Protein 9ARD (pdb70)

B-factor: mean 36.56, std 13.95, range [16.68, 99.98]

Radius of gyration: 19.61 Å; Cα contacts (8 Å, |Δi|>4): 654; chains: 2; bounding box: 51×41×63 Å

InterPro domains:
  IPR001054 Adenylyl cyclase class-3/4/guanylyl cyclase [PS50125] (97-236)
  IPR029787 Nucleotide cyclase [G3DSA:3.30.70.1230] (93-284)
  IPR029787 Nucleotide cyclase [SSF55073] (96-254)
  IPR040511 Adenylyl/Guanylyl and SMODS, C-terminal sensor domain [PF18134] (318-450)

Foldseek 3Di:
DQKDKWKFWQDPNDTHTDDDQVDADEFFIKMKIKIKGQDDVPRAKKKKKKWKWFDDPPTDPVRIDIFIWIGDPNDIGGDPPNPQWDWDDDDRMIMIMDMDGGHDAHKMKIKMWMADDVGHTDDIDMDIHGYD/DDKDKWKFKQDPNDTHTDAFPPDAAEFFIKMKIKMKFQDDPPQAKKKKKKWKWFDDPPTDPVRIDIFIWIQHPNDIGGDPPNPQWDWDDDDRMIMIMDMDGGHDAHKMKIKMWMAHPPRHTDDIDMGIHGYD

Organism: Escherichia coli (NCBI:txid562)

Structure (mmCIF, N/CA/C/O backbone):
data_9ARD
#
_entry.id   9ARD
#
_cell.length_a   46.918
_cell.length_b   63.586
_cell.length_c   48.186
_cell.angle_alpha   90.000
_cell.angle_beta   117.391
_cell.angle_gamma   90.000
#
_symmetry.space_group_name_H-M   'P 1 21 1'
#
loop_
_entity.id
_entity.type
_entity.pdbx_description
1 polymer 'Cytidylate cyclase'
2 water water
#
loop_
_atom_site.group_PDB
_atom_site.id
_atom_site.type_symbol
_atom_site.label_atom_id
_atom_site.label_alt_id
_atom_site.label_comp_id
_atom_site.label_asym_id
_atom_site.label_entity_id
_atom_site.label_seq_id
_atom_site.pdbx_PDB_ins_code
_atom_site.Cartn_x
_atom_site.Cartn_y
_atom_site.Cartn_z
_atom_site.occupancy
_atom_site.B_iso_or_equiv
_atom_site.auth_seq_id
_atom_site.auth_comp_id
_atom_site.auth_asym_id
_atom_site.auth_atom_id
_atom_site.pdbx_PDB_model_num
ATOM 1 N N . SER A 1 1 ? 15.78963 -4.09297 12.18384 1.000 54.17364 319 SER A N 1
ATOM 2 C CA . SER A 1 1 ? 15.24621 -4.80044 13.33603 1.000 51.82365 319 SER A CA 1
ATOM 3 C C . SER A 1 1 ? 13.99182 -5.58753 12.96322 1.000 47.91208 319 SER A C 1
ATOM 4 O O . SER A 1 1 ? 13.23918 -5.18891 12.07364 1.000 50.45359 319 SER A O 1
ATOM 7 N N . GLN A 1 2 ? 13.77437 -6.70881 13.65683 1.000 42.43441 320 GLN A N 1
ATOM 8 C CA . GLN A 1 2 ? 12.60598 -7.54231 13.39569 1.000 35.83712 320 GLN A CA 1
ATOM 9 C C . GLN A 1 2 ? 11.32181 -6.91922 13.93531 1.000 30.14401 320 GLN A C 1
ATOM 10 O O . GLN A 1 2 ? 10.23615 -7.19990 13.41073 1.000 29.46890 320 GLN A O 1
ATOM 16 N N . PHE A 1 3 ? 11.42236 -6.08789 14.97628 1.000 26.19030 321 PHE A N 1
ATOM 17 C CA . PHE A 1 3 ? 10.28535 -5.38127 15.54839 1.000 24.95386 321 PHE A CA 1
ATOM 18 C C . PHE A 1 3 ? 10.61879 -3.90491 15.68329 1.000 24.67325 321 PHE A C 1
ATOM 19 O O . PHE A 1 3 ? 11.76121 -3.53765 15.96735 1.000 29.00761 321 PHE A O 1
ATOM 27 N N . ASN A 1 4 ? 9.60814 -3.06020 15.48955 1.000 23.34459 322 ASN A N 1
ATOM 28 C CA . ASN A 1 4 ? 9.75537 -1.63147 15.72780 1.000 22.75054 322 ASN A CA 1
ATOM 29 C C . ASN A 1 4 ? 8.46005 -1.08589 16.30763 1.000 22.94043 322 ASN A C 1
ATOM 30 O O . ASN A 1 4 ? 7.37169 -1.59354 16.02521 1.000 25.58678 322 ASN A O 1
ATOM 35 N N . PHE A 1 5 ? 8.58598 -0.02924 17.10778 1.000 23.17721 323 PHE A N 1
ATOM 36 C CA . PHE A 1 5 ? 7.44600 0.57389 17.78785 1.000 20.70847 323 PHE A CA 1
ATOM 37 C C . PHE A 1 5 ? 7.63032 2.08211 17.75630 1.000 25.42737 323 PHE A C 1
ATOM 38 O O . PHE A 1 5 ? 8.64407 2.58916 18.24634 1.000 22.53156 323 PHE A O 1
ATOM 46 N N . GLU A 1 6 ? 6.65878 2.79017 17.17925 1.000 20.38201 324 GLU A N 1
ATOM 47 C CA . GLU A 1 6 ? 6.77276 4.22216 16.91798 1.000 21.38983 324 GLU A CA 1
ATOM 48 C C . GLU A 1 6 ? 5.46645 4.93017 17.24231 1.000 22.94422 324 GLU A C 1
ATOM 49 O O . GLU A 1 6 ? 4.37891 4.35992 17.11374 1.000 21.29248 324 GLU A O 1
ATOM 55 N N . CYS A 1 7 ? 5.58603 6.19979 17.62555 1.000 22.54148 325 CYS A N 1
ATOM 56 C CA . CYS A 1 7 ? 4.44563 7.08330 17.82152 1.000 23.20044 325 CYS A CA 1
ATOM 57 C C . CYS A 1 7 ? 4.51371 8.21467 16.80697 1.000 21.49811 325 CYS A C 1
ATOM 58 O O . CYS A 1 7 ? 5.55589 8.86625 16.67479 1.000 22.27706 325 CYS A O 1
ATOM 61 N N . PHE A 1 8 ? 3.41546 8.44159 16.08756 1.000 21.10485 326 PHE A N 1
ATOM 62 C CA . PHE A 1 8 ? 3.31836 9.53934 15.13450 1.000 22.04165 326 PHE A CA 1
ATOM 63 C C . PHE A 1 8 ? 2.21083 10.49098 15.55325 1.000 23.06891 326 PHE A C 1
ATOM 64 O O . PHE A 1 8 ? 1.15267 10.06039 16.02547 1.000 27.15087 326 PHE A O 1
ATOM 72 N N . VAL A 1 9 ? 2.46532 11.78604 15.39260 1.000 23.15825 327 VAL A N 1
ATOM 73 C CA . VAL A 1 9 ? 1.45964 12.81811 15.60759 1.000 23.84342 327 VAL A CA 1
ATOM 74 C C . VAL A 1 9 ? 0.92391 13.24616 14.24570 1.000 25.13442 327 VAL A C 1
ATOM 75 O O . VAL A 1 9 ? 1.70314 13.52017 13.32308 1.000 29.31223 327 VAL A O 1
ATOM 79 N N . ILE A 1 10 ? -0.39940 13.29480 14.11028 1.000 25.61660 328 ILE A N 1
ATOM 80 C CA . ILE A 1 10 ? -1.02488 13.73068 12.86395 1.000 33.82532 328 ILE A CA 1
ATOM 81 C C . ILE A 1 10 ? -0.99237 15.25455 12.83723 1.000 31.15522 328 ILE A C 1
ATOM 82 O O . ILE A 1 10 ? -1.63200 15.91205 13.66219 1.000 30.08890 328 ILE A O 1
ATOM 87 N N . GLU A 1 11 ? -0.24027 15.81635 11.89183 1.000 33.58413 329 GLU A N 1
ATOM 88 C CA . GLU A 1 11 ? -0.08223 17.25938 11.75480 1.000 33.44253 329 GLU A CA 1
ATOM 89 C C . GLU A 1 11 ? -0.22830 17.62569 10.28629 1.000 42.44937 329 GLU A C 1
ATOM 90 O O . GLU A 1 11 ? 0.58452 17.20466 9.45620 1.000 38.25527 329 GLU A O 1
ATOM 96 N N . ASP A 1 12 ? -1.26485 18.40185 9.96979 1.000 41.32158 330 ASP A N 1
ATOM 97 C CA . ASP A 1 12 ? -1.54747 18.80789 8.59313 1.000 50.59555 330 ASP A CA 1
ATOM 98 C C . ASP A 1 12 ? -1.63562 17.58699 7.68182 1.000 42.45219 330 ASP A C 1
ATOM 99 O O . ASP A 1 12 ? -1.07664 17.55936 6.58355 1.000 56.53683 330 ASP A O 1
ATOM 104 N N . ASN A 1 13 ? -2.31017 16.54645 8.17681 1.000 53.44979 331 ASN A N 1
ATOM 105 C CA . ASN A 1 13 ? -2.56166 15.31595 7.42571 1.000 55.47943 331 ASN A CA 1
ATOM 106 C C . ASN A 1 13 ? -1.27086 14.59077 7.04507 1.000 53.97608 331 ASN A C 1
ATOM 107 O O . ASN A 1 13 ? -1.22845 13.85592 6.05410 1.000 51.01675 331 ASN A O 1
ATOM 112 N N . LYS A 1 14 ? -0.20840 14.79484 7.82082 1.000 41.39048 332 LYS A N 1
ATOM 113 C CA . LYS A 1 14 ? 1.00472 13.99691 7.72261 1.000 39.57343 332 LYS A CA 1
ATOM 114 C C . LYS A 1 14 ? 1.29770 13.35750 9.07314 1.000 35.11522 332 LYS A C 1
ATOM 115 O O . LYS A 1 14 ? 1.03845 13.94572 10.12681 1.000 38.16600 332 LYS A O 1
ATOM 121 N N . GLU A 1 15 ? 1.85267 12.15114 9.04113 1.000 30.07250 333 GLU A N 1
ATOM 122 C CA . GLU A 1 15 ? 2.31742 11.49878 10.25732 1.000 28.90775 333 GLU A CA 1
ATOM 123 C C . GLU A 1 15 ? 3.73680 11.97311 10.53945 1.000 31.33828 333 GLU A C 1
ATOM 124 O O . GLU A 1 15 ? 4.63343 11.80365 9.70570 1.000 38.49176 333 GLU A O 1
ATOM 130 N N . VAL A 1 16 ? 3.93314 12.58927 11.70056 1.000 27.51184 334 VAL A N 1
ATOM 131 C CA . VAL A 1 16 ? 5.22452 13.13211 12.09761 1.000 27.79470 334 VAL A CA 1
ATOM 132 C C . VAL A 1 16 ? 5.69779 12.35978 13.32128 1.000 24.99165 334 VAL A C 1
ATOM 133 O O . VAL A 1 16 ? 4.95912 12.23535 14.30576 1.000 25.37866 334 VAL A O 1
ATOM 137 N N . LEU A 1 17 ? 6.91626 11.82280 13.25143 1.000 24.91233 335 LEU A N 1
ATOM 138 C CA . LEU A 1 17 ? 7.43417 10.99629 14.33678 1.000 25.70900 335 LEU A CA 1
ATOM 139 C C . LEU A 1 17 ? 7.56500 11.80166 15.62480 1.000 25.31522 335 LEU A C 1
ATOM 140 O O . LEU A 1 17 ? 8.12122 12.90404 15.63113 1.000 28.98884 335 LEU A O 1
ATOM 145 N N . TYR A 1 18 ? 7.03690 11.24592 16.71219 1.000 23.82225 336 TYR A N 1
ATOM 146 C CA . TYR A 1 18 ? 7.20433 11.80425 18.04911 1.000 23.64771 336 TYR A CA 1
ATOM 147 C C . TYR A 1 18 ? 8.39257 11.09402 18.68564 1.000 26.14149 336 TYR A C 1
ATOM 148 O O . TYR A 1 18 ? 8.29637 9.91506 19.04659 1.000 26.07389 336 TYR A O 1
ATOM 157 N N . ASN A 1 19 ? 9.51924 11.80137 18.80819 1.000 24.81905 337 ASN A N 1
ATOM 158 C CA . ASN A 1 19 ? 10.79328 11.15702 19.11078 1.000 30.79305 337 ASN A CA 1
ATOM 159 C C . ASN A 1 19 ? 11.44400 11.65273 20.39703 1.000 28.83543 337 ASN A C 1
ATOM 160 O O . ASN A 1 19 ? 12.62073 11.35120 20.63054 1.000 33.67243 337 ASN A O 1
ATOM 165 N N . SER A 1 20 ? 10.72630 12.39038 21.24206 1.000 24.76948 338 SER A N 1
ATOM 166 C CA . SER A 1 20 ? 11.27411 12.76055 22.54312 1.000 23.23236 338 SER A CA 1
ATOM 167 C C . SER A 1 20 ? 10.14926 13.03619 23.52717 1.000 25.58968 338 SER A C 1
ATOM 168 O O . SER A 1 20 ? 9.27217 13.86648 23.26537 1.000 25.30846 338 SER A O 1
ATOM 171 N N . VAL A 1 21 ? 10.20484 12.36142 24.67586 1.000 31.62654 339 VAL A N 1
ATOM 172 C CA . VAL A 1 21 ? 9.26629 12.62040 25.74974 1.000 22.24357 339 VAL A CA 1
ATOM 173 C C . VAL A 1 21 ? 9.38207 14.04497 26.27532 1.000 27.17533 339 VAL A C 1
ATOM 174 O O . VAL A 1 21 ? 8.47966 14.51628 26.97149 1.000 33.71171 339 VAL A O 1
ATOM 178 N N . SER A 1 22 ? 10.46955 14.75205 25.95079 1.000 25.94946 340 SER A N 1
ATOM 179 C CA . SER A 1 22 ? 10.61626 16.13417 26.39653 1.000 26.98218 340 SER A CA 1
ATOM 180 C C . SER A 1 22 ? 9.61256 17.07980 25.74719 1.000 27.21294 340 SER A C 1
ATOM 181 O O . SER A 1 22 ? 9.38199 18.17183 26.27851 1.000 31.14821 340 SER A O 1
ATOM 184 N N . ARG A 1 23 ? 9.02240 16.70290 24.61060 1.000 26.35652 341 ARG A N 1
ATOM 185 C CA . ARG A 1 23 ? 8.17859 17.61533 23.84252 1.000 29.39534 341 ARG A CA 1
ATOM 186 C C . ARG A 1 23 ? 6.72979 17.48394 24.30638 1.000 24.50186 341 ARG A C 1
ATOM 187 O O . ARG A 1 23 ? 6.10793 16.43371 24.13634 1.000 25.79240 341 ARG A O 1
ATOM 195 N N . PHE A 1 24 ? 6.19460 18.54903 24.90144 1.000 25.27263 342 PHE A N 1
ATOM 196 C CA . PHE A 1 24 ? 4.77914 18.57515 25.25047 1.000 25.13205 342 PHE A CA 1
ATOM 197 C C . PHE A 1 24 ? 3.92684 18.77232 24.00307 1.000 25.39730 342 PHE A C 1
ATOM 198 O O . PHE A 1 24 ? 4.17494 19.68596 23.20927 1.000 26.95403 342 PHE A O 1
ATOM 206 N N . LEU A 1 25 ? 2.89667 17.94567 23.85551 1.000 24.72349 343 LEU A N 1
ATOM 207 C CA . LEU A 1 25 ? 1.94859 18.06599 22.75076 1.000 28.77097 343 LEU A CA 1
ATOM 208 C C . LEU A 1 25 ? 0.68694 18.78482 23.20962 1.000 30.70666 343 LEU A C 1
ATOM 209 O O . LEU A 1 25 ? 0.25740 18.61191 24.35673 1.000 27.86455 343 LEU A O 1
ATOM 214 N N . PRO A 1 26 ? 0.06618 19.60102 22.36079 1.000 27.13397 344 PRO A N 1
ATOM 215 C CA . PRO A 1 26 ? -1.23154 20.17414 22.71951 1.000 28.09983 344 PRO A CA 1
ATOM 216 C C . PRO A 1 26 ? -2.30737 19.09996 22.70311 1.000 27.46927 344 PRO A C 1
ATOM 217 O O . PRO A 1 26 ? -2.13302 18.01295 22.15037 1.000 26.47118 344 PRO A O 1
ATOM 221 N N . LYS A 1 27 ? -3.43502 19.42531 23.32669 1.000 31.22184 345 LYS A N 1
ATOM 222 C CA . LYS A 1 27 ? -4.61214 18.57930 23.23802 1.000 28.15790 345 LYS A CA 1
ATOM 223 C C . LYS A 1 27 ? -5.19153 18.63286 21.82602 1.000 28.91081 345 LYS A C 1
ATOM 224 O O . LYS A 1 27 ? -4.90995 19.54758 21.04281 1.000 30.41872 345 LYS A O 1
ATOM 230 N N . LYS A 1 28 ? -6.02731 17.64008 21.51915 1.000 28.65005 346 LYS A N 1
ATOM 231 C CA . LYS A 1 28 ? -6.76190 17.54910 20.25425 1.000 29.53476 346 LYS A CA 1
ATOM 232 C C . LYS A 1 28 ? -5.85512 17.21016 19.07464 1.000 32.00164 346 LYS A C 1
ATOM 233 O O . LYS A 1 28 ? -6.13986 17.59020 17.93385 1.000 34.91150 346 LYS A O 1
ATOM 239 N N . ARG A 1 29 ? -4.76280 16.50373 19.33562 1.000 27.46962 347 ARG A N 1
ATOM 240 C CA . ARG A 1 29 ? -3.94518 15.90042 18.29252 1.000 26.88592 347 ARG A CA 1
ATOM 241 C C . ARG A 1 29 ? -4.25283 14.41338 18.19563 1.000 26.32304 347 ARG A C 1
ATOM 242 O O . ARG A 1 29 ? -4.32980 13.71798 19.21232 1.000 25.93447 347 ARG A O 1
ATOM 250 N N . ARG A 1 30 ? -4.40786 13.92290 16.97108 1.000 26.90624 348 ARG A N 1
ATOM 251 C CA . ARG A 1 30 ? -4.51030 12.48555 16.76230 1.000 25.37226 348 ARG A CA 1
ATOM 252 C C . ARG A 1 30 ? -3.12455 11.85936 16.80754 1.000 29.68709 348 ARG A C 1
ATOM 253 O O . ARG A 1 30 ? -2.15652 12.41853 16.28385 1.000 26.99940 348 ARG A O 1
ATOM 261 N N . LEU A 1 31 ? -3.03449 10.69662 17.44676 1.000 23.19057 349 LEU A N 1
ATOM 262 C CA . LEU A 1 31 ? -1.80911 9.91815 17.51182 1.000 24.79178 349 LEU A CA 1
ATOM 263 C C . LEU A 1 31 ? -2.02789 8.56648 16.85286 1.000 25.82664 349 LEU A C 1
ATOM 264 O O . LEU A 1 31 ? -3.13718 8.02444 16.86571 1.000 25.50214 349 LEU A O 1
ATOM 269 N N . THR A 1 32 ? -0.95982 8.02117 16.27867 1.000 22.30383 350 THR A N 1
ATOM 270 C CA . THR A 1 32 ? -0.95457 6.63589 15.82495 1.000 22.46323 350 THR A CA 1
ATOM 271 C C . THR A 1 32 ? 0.26444 5.94905 16.41587 1.000 22.91572 350 THR A C 1
ATOM 272 O O . THR A 1 32 ? 1.39149 6.42302 16.23957 1.000 28.81341 350 THR A O 1
ATOM 276 N N . PHE A 1 33 ? 0.03865 4.84674 17.12472 1.000 21.10711 351 PHE A N 1
ATOM 277 C CA . PHE A 1 33 ? 1.11025 3.98373 17.59692 1.000 21.61454 351 PHE A CA 1
ATOM 278 C C . PHE A 1 33 ? 1.21312 2.79387 16.65917 1.000 25.55178 351 PHE A C 1
ATOM 279 O O . PHE A 1 33 ? 0.21043 2.11944 16.40210 1.000 29.28112 351 PHE A O 1
ATOM 287 N N . LYS A 1 34 ? 2.41361 2.55049 16.13820 1.000 21.84780 352 LYS A N 1
ATOM 288 C CA . LYS A 1 34 ? 2.62313 1.54519 15.10297 1.000 20.70393 352 LYS A CA 1
ATOM 289 C C . LYS A 1 34 ? 3.62930 0.50235 15.56560 1.000 22.98009 352 LYS A C 1
ATOM 290 O O . LYS A 1 34 ? 4.78632 0.82914 15.85428 1.000 24.18737 352 LYS A O 1
ATOM 296 N N . LEU A 1 35 ? 3.18760 -0.74892 15.62332 1.000 22.60586 353 LEU A N 1
ATOM 297 C CA . LEU A 1 35 ? 4.07377 -1.88964 15.81410 1.000 25.43429 353 LEU A CA 1
ATOM 298 C C . LEU A 1 35 ? 4.35365 -2.50422 14.44940 1.000 24.64961 353 LEU A C 1
ATOM 299 O O . LEU A 1 35 ? 3.42743 -2.94774 13.76750 1.000 23.25939 353 LEU A O 1
ATOM 304 N N . SER A 1 36 ? 5.61922 -2.51510 14.04913 1.000 22.28153 354 SER A N 1
ATOM 305 C CA . SER A 1 36 ? 6.03099 -3.10308 12.78359 1.000 24.49178 354 SER A CA 1
ATOM 306 C C . SER A 1 36 ? 6.69846 -4.44135 13.06146 1.000 24.68512 354 SER A C 1
ATOM 307 O O . SER A 1 36 ? 7.58561 -4.52919 13.91779 1.000 27.15722 354 SER A O 1
ATOM 310 N N . ILE A 1 37 ? 6.25519 -5.47780 12.35458 1.000 24.49419 355 ILE A N 1
ATOM 311 C CA . ILE A 1 37 ? 6.74182 -6.84126 12.54257 1.000 25.38123 355 ILE A CA 1
ATOM 312 C C . ILE A 1 37 ? 7.28809 -7.34018 11.21259 1.000 28.24006 355 ILE A C 1
ATOM 313 O O . ILE A 1 37 ? 6.57203 -7.35136 10.20108 1.000 28.63210 355 ILE A O 1
ATOM 318 N N . TYR A 1 38 ? 8.55488 -7.75363 11.21440 1.000 26.63267 356 TYR A N 1
ATOM 319 C CA . TYR A 1 38 ? 9.17142 -8.36740 10.04907 1.000 26.67723 356 TYR A CA 1
ATOM 320 C C . TYR A 1 38 ? 9.28607 -9.86096 10.31173 1.000 26.21938 356 TYR A C 1
ATOM 321 O O . TYR A 1 38 ? 10.20560 -10.29004 11.02314 1.000 26.30425 356 TYR A O 1
ATOM 330 N N . PRO A 1 39 ? 8.38405 -10.68708 9.78568 1.000 29.83685 357 PRO A N 1
ATOM 331 C CA . PRO A 1 39 ? 8.42234 -12.11694 10.10537 1.000 34.10058 357 PRO A CA 1
ATOM 332 C C . PRO A 1 39 ? 9.68389 -12.77975 9.57731 1.000 33.90782 357 PRO A C 1
ATOM 333 O O . PRO A 1 39 ? 10.40013 -12.24916 8.72597 1.000 32.32506 357 PRO A O 1
ATOM 337 N N . GLY A 1 40 ? 9.94603 -13.96435 10.11041 1.000 28.74548 358 GLY A N 1
ATOM 338 C CA . GLY A 1 40 ? 11.11145 -14.73717 9.76537 1.000 32.46303 358 GLY A CA 1
ATOM 339 C C . GLY A 1 40 ? 11.11919 -15.99212 10.60559 1.000 29.93213 358 GLY A C 1
ATOM 340 O O . GLY A 1 40 ? 10.11954 -16.32528 11.24819 1.000 27.32255 358 GLY A O 1
ATOM 341 N N . PRO A 1 41 ? 12.23950 -16.71154 10.61778 1.000 28.95548 359 PRO A N 1
ATOM 342 C CA . PRO A 1 41 ? 12.33405 -17.92223 11.44182 1.000 29.09897 359 PRO A CA 1
ATOM 343 C C . PRO A 1 41 ? 11.87444 -17.67491 12.87072 1.000 29.72506 359 PRO A C 1
ATOM 344 O O . PRO A 1 41 ? 12.28111 -16.70759 13.51480 1.000 26.84691 359 PRO A O 1
ATOM 348 N N . GLY A 1 42 ? 10.97352 -18.53392 13.34452 1.000 30.57996 360 GLY A N 1
ATOM 349 C CA . GLY A 1 42 ? 10.43654 -18.43244 14.68495 1.000 30.02937 360 GLY A CA 1
ATOM 350 C C . GLY A 1 42 ? 9.46126 -17.30036 14.93343 1.000 30.14923 360 GLY A C 1
ATOM 351 O O . GLY A 1 42 ? 9.06219 -17.10228 16.08865 1.000 34.49909 360 GLY A O 1
ATOM 352 N N . ILE A 1 43 ? 9.06151 -16.54345 13.91005 1.000 32.03492 361 ILE A N 1
ATOM 353 C CA . ILE A 1 43 ? 8.18814 -15.37802 14.08569 1.000 28.59448 361 ILE A CA 1
ATOM 354 C C . ILE A 1 43 ? 6.99920 -15.53389 13.14541 1.000 34.50905 361 ILE A C 1
ATOM 355 O O . ILE A 1 43 ? 7.08557 -15.19457 11.95780 1.000 36.19549 361 ILE A O 1
ATOM 360 N N . GLY A 1 44 ? 5.88495 -16.03634 13.67210 1.000 36.41886 362 GLY A N 1
ATOM 361 C CA . GLY A 1 44 ? 4.67231 -16.19271 12.89143 1.000 36.95346 362 GLY A CA 1
ATOM 362 C C . GLY A 1 44 ? 3.42819 -15.92110 13.71244 1.000 39.70442 362 GLY A C 1
ATOM 363 O O . GLY A 1 44 ? 2.85760 -14.82707 13.64454 1.000 36.16487 362 GLY A O 1
ATOM 364 N N . ASP A 1 45 ? 3.00119 -16.90855 14.49863 1.000 30.73023 363 ASP A N 1
ATOM 365 C CA . ASP A 1 45 ? 1.84538 -16.73427 15.36500 1.000 36.45848 363 ASP A CA 1
ATOM 366 C C . ASP A 1 45 ? 2.27328 -16.05620 16.65847 1.000 32.81441 363 ASP A C 1
ATOM 367 O O . ASP A 1 45 ? 3.24565 -16.47211 17.29738 1.000 32.61585 363 ASP A O 1
ATOM 372 N N . LEU A 1 46 ? 1.54079 -15.01140 17.04106 1.000 27.92395 364 LEU A N 1
ATOM 373 C CA . LEU A 1 46 ? 1.95607 -14.11088 18.10318 1.000 26.68200 364 LEU A CA 1
ATOM 374 C C . LEU A 1 46 ? 0.76005 -13.73554 18.96134 1.000 27.96177 364 LEU A C 1
ATOM 375 O O . LEU A 1 46 ? -0.38065 -13.71230 18.49059 1.000 29.49551 364 LEU A O 1
ATOM 380 N N . LYS A 1 47 ? 1.04210 -13.44867 20.22980 1.000 23.79111 365 LYS A N 1
ATOM 381 C CA . LYS A 1 47 ? 0.10967 -12.79477 21.13538 1.000 25.65813 365 LYS A CA 1
ATOM 382 C C . LYS A 1 47 ? 0.67264 -11.41992 21.45667 1.000 27.82193 365 LYS A C 1
ATOM 383 O O . LYS A 1 47 ? 1.83609 -11.30415 21.85286 1.000 24.89439 365 LYS A O 1
ATOM 389 N N . ILE A 1 48 ? -0.13212 -10.37976 21.25366 1.000 24.17202 366 ILE A N 1
ATOM 390 C CA . ILE A 1 48 ? 0.32074 -9.00261 21.39722 1.000 21.22709 366 ILE A CA 1
ATOM 391 C C . ILE A 1 48 ? -0.68652 -8.25414 22.25282 1.000 24.59580 366 ILE A C 1
ATOM 392 O O . ILE A 1 48 ? -1.89816 -8.37673 22.04249 1.000 24.30827 366 ILE A O 1
ATOM 397 N N . ILE A 1 49 ? -0.18800 -7.48621 23.21631 1.000 27.03999 367 ILE A N 1
ATOM 398 C CA . ILE A 1 49 ? -1.02105 -6.59168 24.00805 1.000 26.88539 367 ILE A CA 1
ATOM 399 C C . ILE A 1 49 ? -0.42315 -5.19434 23.96765 1.000 29.16925 367 ILE A C 1
ATOM 400 O O . ILE A 1 49 ? 0.80220 -5.02532 23.97797 1.000 26.53446 367 ILE A O 1
ATOM 405 N N . PHE A 1 50 ? -1.29457 -4.19569 23.88835 1.000 23.08462 368 PHE A N 1
ATOM 406 C CA . PHE A 1 50 ? -0.91990 -2.80007 24.05314 1.000 22.75397 368 PHE A CA 1
ATOM 407 C C . PHE A 1 50 ? -1.52796 -2.30106 25.35523 1.000 27.13801 368 PHE A C 1
ATOM 408 O O . PHE A 1 50 ? -2.71474 -2.52729 25.61511 1.000 29.51575 368 PHE A O 1
ATOM 416 N N . CYS A 1 51 ? -0.71650 -1.64690 26.17881 1.000 26.39158 369 CYS A N 1
ATOM 417 C CA . CYS A 1 51 ? -1.16080 -1.15471 27.47889 1.000 23.64981 369 CYS A CA 1
ATOM 418 C C . CYS A 1 51 ? -1.03063 0.35999 27.49346 1.000 23.1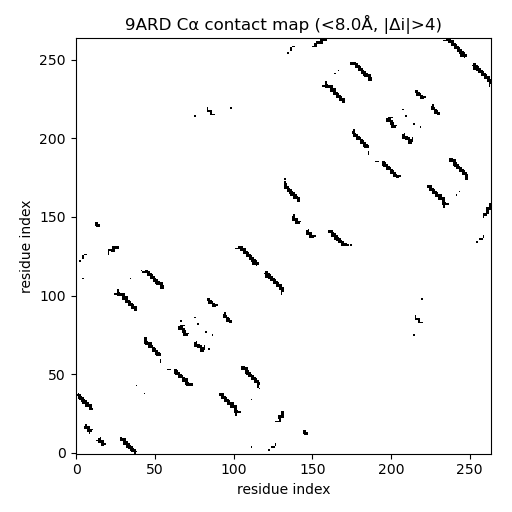1852 369 CYS A C 1
ATOM 419 O O . CYS A 1 51 ? 0.08337 0.89319 27.41236 1.000 24.19881 369 CYS A O 1
ATOM 422 N N . LYS A 1 52 ? -2.16707 1.04814 27.57542 1.000 21.80638 370 LYS A N 1
ATOM 423 C CA . LYS A 1 52 ? -2.20271 2.49856 27.71757 1.000 22.19101 370 LYS A CA 1
ATOM 424 C C . LYS A 1 52 ? -2.42252 2.86967 29.17982 1.000 25.76738 370 LYS A C 1
ATOM 425 O O . LYS A 1 52 ? -3.37374 2.39639 29.80980 1.000 25.77158 370 LYS A O 1
ATOM 431 N N . ARG A 1 53 ? -1.54627 3.72104 29.71144 1.000 22.87752 371 ARG A N 1
ATOM 432 C CA . ARG A 1 53 ? -1.61045 4.14139 31.10487 1.000 23.04028 371 ARG A CA 1
ATOM 433 C C . ARG A 1 53 ? -1.29843 5.62852 31.19602 1.000 25.58988 371 ARG A C 1
ATOM 434 O O . ARG A 1 53 ? -0.53786 6.16762 30.38720 1.000 24.46900 371 ARG A O 1
ATOM 442 N N . ASN A 1 54 ? -1.90293 6.29831 32.17551 1.000 24.57548 372 ASN A N 1
ATOM 443 C CA . ASN A 1 54 ? -1.51598 7.66214 32.51211 1.000 25.19888 372 ASN A CA 1
ATOM 444 C C . ASN A 1 54 ? -0.87843 7.67762 33.89825 1.000 25.74028 372 ASN A C 1
ATOM 445 O O . ASN A 1 54 ? -1.09466 6.77941 34.72075 1.000 26.18352 372 ASN A O 1
ATOM 450 N N . HIS A 1 55 ? -0.05761 8.70014 34.13452 1.000 26.42995 373 HIS A N 1
ATOM 451 C CA . HIS A 1 55 ? 0.86419 8.72305 35.26196 1.000 25.97332 373 HIS A CA 1
ATOM 452 C C . HIS A 1 55 ? 0.77704 10.04662 36.00254 1.000 27.41275 373 HIS A C 1
ATOM 453 O O . HIS A 1 55 ? 0.35946 11.06670 35.45062 1.000 28.10487 373 HIS A O 1
ATOM 460 N N . GLY A 1 56 ? 1.20864 10.01989 37.26145 1.000 28.09208 374 GLY A N 1
ATOM 461 C CA . GLY A 1 56 ? 1.26087 11.20460 38.09495 1.000 29.62287 374 GLY A CA 1
ATOM 462 C C . GLY A 1 56 ? 0.24828 11.14639 39.22533 1.000 35.95285 374 GLY A C 1
ATOM 463 O O . GLY A 1 56 ? -0.35429 10.10839 39.51252 1.000 33.52373 374 GLY A O 1
ATOM 464 N N A GLN A 1 57 ? 0.05723 12.30282 39.86838 0.479 41.04850 375 GLN A N 1
ATOM 465 N N B GLN A 1 57 ? 0.07562 12.30142 39.87829 0.521 41.05289 375 GLN A N 1
ATOM 466 C CA A GLN A 1 57 ? -0.86813 12.37546 40.99623 0.479 42.34071 375 GLN A CA 1
ATOM 467 C CA B GLN A 1 57 ? -0.87127 12.40057 40.98600 0.521 42.34134 375 GLN A CA 1
ATOM 468 C C A GLN A 1 57 ? -2.30809 12.12091 40.56767 0.479 46.08906 375 GLN A C 1
ATOM 469 C C B GLN A 1 57 ? -2.28233 12.04449 40.53863 0.521 46.09025 375 GLN A C 1
ATOM 470 O O A GLN A 1 57 ? -3.11842 11.64791 41.37369 0.479 47.73665 375 GLN A O 1
ATOM 471 O O B GLN A 1 57 ? -3.04481 11.42465 41.29030 0.521 47.69589 375 GLN A O 1
ATOM 482 N N . GLU A 1 58 ? -2.64682 12.42691 39.31508 1.000 36.36241 376 GLU A N 1
ATOM 483 C CA . GLU A 1 58 ? -3.98569 12.20713 38.78768 1.000 43.29170 376 GLU A CA 1
ATOM 484 C C . GLU A 1 58 ? -4.06633 10.95161 37.93253 1.000 38.27708 376 GLU A C 1
ATOM 485 O O . GLU A 1 58 ? -4.81118 10.92029 36.94650 1.000 38.53660 376 GLU A O 1
ATOM 491 N N . ALA A 1 59 ? -3.30023 9.91897 38.28197 1.000 33.49323 377 ALA A N 1
ATOM 492 C CA . ALA A 1 59 ? -3.45307 8.63430 37.61662 1.000 33.04502 377 ALA A CA 1
ATOM 493 C C . ALA A 1 59 ? -4.85460 8.09589 37.86705 1.000 39.59489 377 ALA A C 1
ATOM 494 O O . ALA A 1 59 ? -5.36888 8.15703 38.98696 1.000 35.50352 377 ALA A O 1
ATOM 496 N N . LYS A 1 60 ? -5.48456 7.58917 36.80942 1.000 38.30181 378 LYS A N 1
ATOM 497 C CA . LYS A 1 60 ? -6.85754 7.10982 36.87542 1.000 35.11473 378 LYS A CA 1
ATOM 498 C C . LYS A 1 60 ? -6.96094 5.76368 36.17766 1.000 38.34907 378 LYS A C 1
ATOM 499 O O . LYS A 1 60 ? -6.42267 5.58355 35.08105 1.000 38.25159 378 LYS A O 1
ATOM 505 N N . ASP A 1 61 ? -7.65746 4.81864 36.81601 1.000 34.58901 379 ASP A N 1
ATOM 506 C CA . ASP A 1 61 ? -7.97623 3.56598 36.13850 1.000 34.93350 379 ASP A CA 1
ATOM 507 C C . ASP A 1 61 ? -8.85681 3.80940 34.91768 1.000 34.02268 379 ASP A C 1
ATOM 508 O O . ASP A 1 61 ? -8.78334 3.05473 33.93891 1.000 35.33152 379 ASP A O 1
ATOM 513 N N . ASP A 1 62 ? -9.68990 4.85667 34.96177 1.000 38.73387 380 ASP A N 1
ATOM 514 C CA . ASP A 1 62 ? -10.56357 5.19272 33.83942 1.000 38.50204 380 ASP A CA 1
ATOM 515 C C . ASP A 1 62 ? -9.77595 5.38016 32.55212 1.000 42.93035 380 ASP A C 1
ATOM 516 O O . ASP A 1 62 ? -10.23137 4.98651 31.47245 1.000 47.89676 380 ASP A O 1
ATOM 521 N N . LEU A 1 63 ? -8.59492 5.98600 32.64487 1.000 37.82441 381 LEU A N 1
ATOM 522 C CA . LEU A 1 63 ? -7.77565 6.25103 31.47084 1.000 40.21630 381 LEU A CA 1
ATOM 523 C C . LEU A 1 63 ? -6.95953 5.04396 31.02762 1.000 38.57701 381 LEU A C 1
ATOM 524 O O . LEU A 1 63 ? -6.27329 5.12866 30.00462 1.000 41.31894 381 LEU A O 1
ATOM 529 N N . SER A 1 64 ? -7.01333 3.93418 31.76054 1.000 30.38774 382 SER A N 1
ATOM 530 C CA . SER A 1 64 ? -6.25238 2.74369 31.41120 1.000 34.33041 382 SER A CA 1
ATOM 531 C C . SER A 1 64 ? -7.02227 1.90224 30.40816 1.000 34.55329 382 SER A C 1
ATOM 532 O O . SER A 1 64 ? -8.24001 1.73731 30.52318 1.000 35.17770 382 SER A O 1
ATOM 535 N N . GLU A 1 65 ? -6.29855 1.37402 29.42215 1.000 30.40272 383 GLU A N 1
ATOM 536 C CA . GLU A 1 65 ? -6.85524 0.48689 28.41259 1.000 32.96167 383 GLU A CA 1
ATOM 537 C C . GLU A 1 65 ? -5.82227 -0.57574 28.07518 1.000 31.06332 383 GLU A C 1
ATOM 538 O O . GLU A 1 65 ? -4.62856 -0.27551 27.97336 1.000 27.63324 383 GLU A O 1
ATOM 544 N N . ASP A 1 66 ? -6.28401 -1.81638 27.92122 1.000 28.47530 384 ASP A N 1
ATOM 545 C CA . ASP A 1 66 ? -5.49368 -2.89720 27.34164 1.000 29.60876 384 ASP A CA 1
ATOM 546 C C . ASP A 1 66 ? -6.10965 -3.29624 26.00710 1.000 29.72788 384 ASP A C 1
ATOM 547 O O . ASP A 1 66 ? -7.32221 -3.51792 25.92362 1.000 36.35026 384 ASP A O 1
ATOM 552 N N A TYR A 1 67 ? -5.27938 -3.37622 24.96774 0.522 27.19309 385 TYR A N 1
ATOM 553 N N B TYR A 1 67 ? -5.27691 -3.39531 24.97136 0.478 27.20499 385 TYR A N 1
ATOM 554 C CA A TYR A 1 67 ? -5.70527 -3.82370 23.64381 0.522 25.84736 385 TYR A CA 1
ATOM 555 C CA B TYR A 1 67 ? -5.70510 -3.84957 23.65031 0.478 25.85314 385 TYR A CA 1
ATOM 556 C C A TYR A 1 67 ? -5.00734 -5.14433 23.34976 0.522 25.26144 385 TYR A C 1
ATOM 557 C C B TYR A 1 67 ? -5.01288 -5.17483 23.35894 0.478 25.27932 385 TYR A C 1
ATOM 558 O O A TYR A 1 67 ? -3.79111 -5.17144 23.13970 0.522 26.59007 385 TYR A O 1
ATOM 559 O O B TYR A 1 67 ? -3.79873 -5.20679 23.13768 0.478 26.61050 385 TYR A O 1
ATOM 576 N N A SER A 1 68 ? -5.77061 -6.23272 23.32767 0.522 26.78657 386 SER A N 1
ATOM 577 N N B SER A 1 68 ? -5.78024 -6.26150 23.35059 0.478 26.81501 386 SER A N 1
ATOM 578 C CA A SER A 1 68 ? -5.21887 -7.57386 23.18085 0.522 26.66212 386 SER A CA 1
ATOM 579 C CA B SER A 1 68 ? -5.24054 -7.60760 23.19662 0.478 26.71407 386 SER A CA 1
ATOM 580 C C A SER A 1 68 ? -5.63581 -8.17763 21.84644 0.522 29.93934 386 SER A C 1
ATOM 581 C C B SER A 1 68 ? -5.64174 -8.18602 21.84573 0.478 29.93504 386 SER A C 1
ATOM 582 O O A SER A 1 68 ? -6.82786 -8.22552 21.52167 0.522 29.54387 386 SER A O 1
ATOM 583 O O B SER A 1 68 ? -6.82993 -8.22159 21.50598 0.478 29.54589 386 SER A O 1
ATOM 588 N N . ILE A 1 69 ? -4.64896 -8.64313 21.08116 1.000 28.67858 387 ILE A N 1
ATOM 589 C CA . ILE A 1 69 ? -4.87342 -9.29584 19.79906 1.000 28.80168 387 ILE A CA 1
ATOM 590 C C . ILE A 1 69 ? -3.98598 -10.52940 19.72318 1.000 33.71973 387 ILE A C 1
ATOM 591 O O . ILE A 1 69 ? -3.07929 -10.73113 20.53416 1.000 28.43091 387 ILE A O 1
ATOM 596 N N . SER A 1 70 ? -4.24981 -11.34369 18.71197 1.000 28.81523 388 SER A N 1
ATOM 597 C CA . SER A 1 70 ? -3.36147 -12.42024 18.31797 1.000 30.69226 388 SER A CA 1
ATOM 598 C C . SER A 1 70 ? -3.19381 -12.37299 16.80957 1.000 30.85689 388 SER A C 1
ATOM 599 O O . SER A 1 70 ? -4.09151 -11.93580 16.08283 1.000 32.51587 388 SER A O 1
ATOM 602 N N . ILE A 1 71 ? -2.02865 -12.80127 16.34125 1.000 29.30202 389 ILE A N 1
ATOM 603 C CA . ILE A 1 71 ? -1.80366 -13.02654 14.91958 1.000 28.81223 389 ILE A CA 1
ATOM 604 C C . ILE A 1 71 ? -1.69151 -14.52758 14.72297 1.000 32.20613 389 ILE A C 1
ATOM 605 O O . ILE A 1 71 ? -0.79638 -15.16790 15.28542 1.000 33.83813 389 ILE A O 1
ATOM 610 N N . GLU A 1 72 ? -2.61789 -15.09268 13.95238 1.000 36.92211 390 GLU A N 1
ATOM 611 C CA . GLU A 1 72 ? -2.67432 -16.52832 13.70939 1.000 34.50938 390 GLU A CA 1
ATOM 612 C C . GLU A 1 72 ? -2.87155 -16.74406 12.21844 1.000 39.46939 390 GLU A C 1
ATOM 613 O O . GLU A 1 72 ? -3.85970 -16.26688 11.65001 1.000 41.10328 390 GLU A O 1
ATOM 619 N N . ASP A 1 73 ? -1.92710 -17.44818 11.59014 1.000 37.92561 391 ASP A N 1
ATOM 620 C CA A ASP A 1 73 ? -1.95549 -17.68971 10.14781 0.479 41.10664 391 ASP A CA 1
ATOM 621 C CA B ASP A 1 73 ? -1.95397 -17.69022 10.14528 0.521 41.09981 391 ASP A CA 1
ATOM 622 C C . ASP A 1 73 ? -1.97681 -16.37115 9.37398 1.000 43.53926 391 ASP A C 1
ATOM 623 O O . ASP A 1 73 ? -2.72735 -16.20442 8.40873 1.000 46.41046 391 ASP A O 1
ATOM 632 N N . ASN A 1 74 ? -1.14720 -15.42417 9.81568 1.000 39.01894 392 ASN A N 1
ATOM 633 C CA . ASN A 1 74 ? -0.97934 -14.10469 9.20515 1.000 38.62307 392 ASN A CA 1
ATOM 634 C C . ASN A 1 74 ? -2.25507 -13.26808 9.24351 1.000 38.55719 392 ASN A C 1
ATOM 635 O O . ASN A 1 74 ? -2.35879 -12.25930 8.53627 1.000 48.39173 392 ASN A O 1
ATOM 640 N N . LYS A 1 75 ? -3.22869 -13.65263 10.06596 1.000 41.19722 393 LYS A N 1
ATOM 641 C CA . LYS A 1 75 ? -4.49206 -12.93852 10.17240 1.000 40.46506 393 LYS A CA 1
ATOM 642 C C . LYS A 1 75 ? -4.66559 -12.38211 11.57896 1.000 42.41699 393 LYS A C 1
ATOM 643 O O . LYS A 1 75 ? -4.20683 -12.97236 12.56251 1.000 42.86168 393 LYS A O 1
ATOM 649 N N . LEU A 1 76 ? -5.33341 -11.23355 11.66364 1.000 42.65934 394 LEU A N 1
ATOM 650 C CA . LEU A 1 76 ? -5.53424 -10.56249 12.93880 1.000 41.69505 394 LEU A CA 1
ATOM 651 C C . LEU A 1 76 ? -6.74373 -11.14579 13.65692 1.000 34.97621 394 LEU A C 1
ATOM 652 O O . LEU A 1 76 ? -7.83714 -11.22927 13.08868 1.000 39.12574 394 LEU A O 1
ATOM 657 N N . ILE A 1 77 ? -6.54010 -11.55742 14.90536 1.000 35.53381 395 ILE A N 1
ATOM 658 C CA . ILE A 1 77 ? -7.61177 -12.03699 15.76921 1.000 36.81131 395 ILE A CA 1
ATOM 659 C C . ILE A 1 77 ? -7.80174 -11.01277 16.87933 1.000 34.17113 395 ILE A C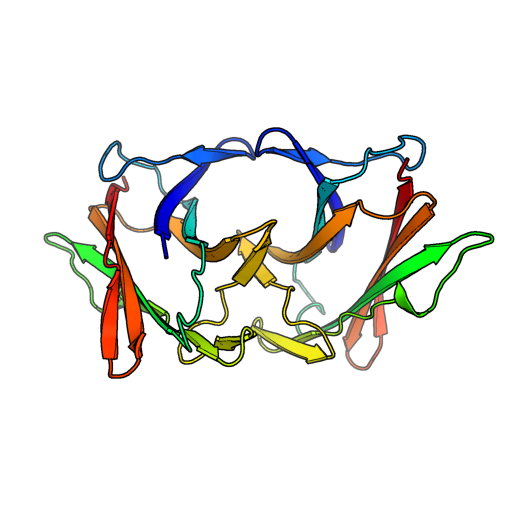 1
ATOM 660 O O . ILE A 1 77 ? -6.87392 -10.75140 17.65477 1.000 32.05935 395 ILE A O 1
ATOM 665 N N . ARG A 1 78 ? -8.99911 -10.43254 16.95438 1.000 35.99256 396 ARG A N 1
ATOM 666 C CA . ARG A 1 78 ? -9.34412 -9.50186 18.02570 1.000 35.63846 396 ARG A CA 1
ATOM 667 C C . ARG A 1 78 ? -9.69131 -10.29327 19.27872 1.000 40.42967 396 ARG A C 1
ATOM 668 O O . ARG A 1 78 ? -10.69420 -11.01493 19.30471 1.000 45.02148 396 ARG A O 1
ATOM 676 N N . VAL A 1 79 ? -8.88053 -10.15191 20.32367 1.000 34.69910 397 VAL A N 1
ATOM 677 C CA . VAL A 1 79 ? -9.10832 -10.91273 21.54857 1.000 36.29896 397 VAL A CA 1
ATOM 678 C C . VAL A 1 79 ? -9.93346 -10.11774 22.55188 1.000 36.83071 397 VAL A C 1
ATOM 679 O O . VAL A 1 79 ? -10.96404 -10.58959 23.03757 1.000 41.77713 397 VAL A O 1
ATOM 683 N N . LYS A 1 80 ? -9.51365 -8.90109 22.88430 1.000 38.79243 398 LYS A N 1
ATOM 684 C CA . LYS A 1 80 ? -10.26037 -8.12614 23.86574 1.000 36.04002 398 LYS A CA 1
ATOM 685 C C . LYS A 1 80 ? -9.98796 -6.64795 23.65186 1.000 34.42613 398 LYS A C 1
ATOM 686 O O . LYS A 1 80 ? -8.82528 -6.24061 23.57093 1.000 33.41715 398 LYS A O 1
ATOM 692 N N . ASN A 1 81 ? -11.06147 -5.85960 23.54657 1.000 41.25525 399 ASN A N 1
ATOM 693 C CA . ASN A 1 81 ? -10.96869 -4.40122 23.51889 1.000 45.80715 399 ASN A CA 1
ATOM 694 C C . ASN A 1 81 ? -10.07586 -3.92625 22.37456 1.000 40.70645 399 ASN A C 1
ATOM 695 O O . ASN A 1 81 ? -9.33144 -2.95622 22.50732 1.000 39.82824 399 ASN A O 1
ATOM 700 N N . ALA A 1 82 ? -10.14275 -4.61932 21.23729 1.000 39.43448 400 ALA A N 1
ATOM 701 C CA . ALA A 1 82 ? -9.22110 -4.38290 20.13128 1.000 41.49526 400 ALA A CA 1
ATOM 702 C C . ALA A 1 82 ? -9.93667 -3.91576 18.86721 1.000 40.23902 400 ALA A C 1
ATOM 703 O O . ALA A 1 82 ? -9.46109 -4.14989 17.75739 1.000 41.16874 400 ALA A O 1
ATOM 705 N N . ASP A 1 83 ? -11.07437 -3.23779 19.01896 1.000 43.11269 401 ASP A N 1
ATOM 706 C CA . ASP A 1 83 ? -11.87674 -2.87576 17.85394 1.000 55.03159 401 ASP A CA 1
ATOM 707 C C . ASP A 1 83 ? -11.23278 -1.76286 17.03685 1.000 51.17064 401 ASP A C 1
ATOM 708 O O . ASP A 1 83 ? -11.44381 -1.68730 15.81958 1.000 47.34355 401 ASP A O 1
ATOM 713 N N . ASN A 1 84 ? -10.46033 -0.88718 17.67810 1.000 43.46608 402 ASN A N 1
ATOM 714 C CA . ASN A 1 84 ? -9.83810 0.22583 16.97697 1.000 43.95148 402 ASN A CA 1
ATOM 715 C C . ASN A 1 84 ? -8.50583 -0.14066 16.33956 1.000 42.16141 402 ASN A C 1
ATOM 716 O O . ASN A 1 84 ? -7.95745 0.66665 15.58377 1.000 43.07541 402 ASN A O 1
ATOM 721 N N . LEU A 1 85 ? -7.97846 -1.32901 16.61273 1.000 40.13309 403 LEU A N 1
ATOM 722 C CA . LEU A 1 85 ? -6.71994 -1.73580 16.01423 1.000 38.84658 403 LEU A CA 1
ATOM 723 C C . LEU A 1 85 ? -6.94336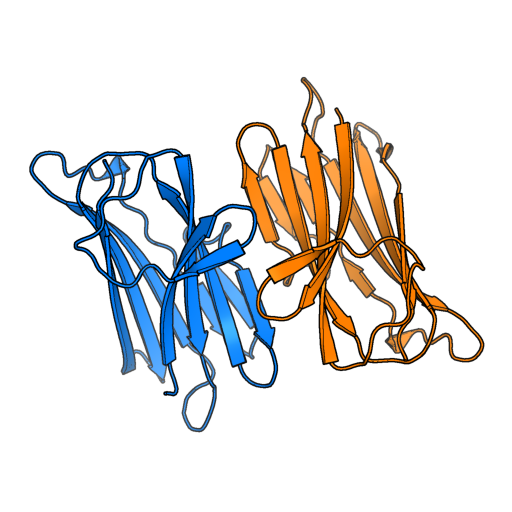 -2.19110 14.57408 1.000 42.35471 403 LEU A C 1
ATOM 724 O O . LEU A 1 85 ? -8.05204 -2.55566 14.17328 1.000 42.82875 403 LEU A O 1
ATOM 729 N N . SER A 1 86 ? -5.87137 -2.14154 13.78635 1.000 43.94663 404 SER A N 1
ATOM 730 C CA . SER A 1 86 ? -5.92717 -2.56196 12.39338 1.000 42.76226 404 SER A CA 1
ATOM 731 C C . SER A 1 86 ? -4.56299 -3.10172 11.98979 1.000 43.50210 404 SER A C 1
ATOM 732 O O . SER A 1 86 ? -3.52886 -2.66336 12.50144 1.000 40.02144 404 SER A O 1
ATOM 735 N N . LEU A 1 87 ? -4.57343 -4.06461 11.07145 1.000 42.96900 405 LEU A N 1
ATOM 736 C CA . LEU A 1 87 ? -3.36621 -4.73690 10.60919 1.000 46.67096 405 LEU A CA 1
ATOM 737 C C . LEU A 1 87 ? -3.21141 -4.51261 9.11201 1.000 45.64934 405 LEU A C 1
ATOM 738 O O . LEU A 1 87 ? -4.17530 -4.67120 8.35669 1.000 52.17976 405 LEU A O 1
ATOM 743 N N . LEU A 1 88 ? -2.00315 -4.14098 8.68836 1.000 45.78421 406 LEU A N 1
ATOM 744 C CA . LEU A 1 88 ? -1.70092 -3.87479 7.28673 1.000 49.19309 406 LEU A CA 1
ATOM 745 C C . LEU A 1 88 ? -0.37749 -4.53047 6.91956 1.000 49.03851 406 LEU A C 1
ATOM 746 O O . LEU A 1 88 ? 0.60076 -4.43607 7.66539 1.000 46.85675 406 LEU A O 1
ATOM 751 N N . ARG A 1 89 ? -0.35075 -5.19211 5.76636 1.000 51.90676 407 ARG A N 1
ATOM 752 C CA . ARG A 1 89 ? 0.83090 -5.89573 5.28369 1.000 52.52558 407 ARG A CA 1
ATOM 753 C C . ARG A 1 89 ? 1.43451 -5.10823 4.12834 1.000 57.86444 407 ARG A C 1
ATOM 754 O O . ARG A 1 89 ? 0.75257 -4.84268 3.13248 1.000 59.62580 407 ARG A O 1
ATOM 762 N N . LYS A 1 90 ? 2.70583 -4.72885 4.26425 1.000 60.81437 408 LYS A N 1
ATOM 763 C CA . LYS A 1 90 ? 3.41300 -3.94970 3.24552 1.000 79.06663 408 LYS A CA 1
ATOM 764 C C . LYS A 1 90 ? 4.78856 -4.56861 3.01244 1.000 75.74398 408 LYS A C 1
ATOM 765 O O . LYS A 1 90 ? 5.71109 -4.34521 3.80256 1.000 75.95127 408 LYS A O 1
ATOM 771 N N . ASP A 1 91 ? 4.92622 -5.32901 1.92755 1.000 72.50959 409 ASP A N 1
ATOM 772 C CA . ASP A 1 91 ? 6.21417 -5.85865 1.47669 1.000 83.25689 409 ASP A CA 1
ATOM 773 C C . ASP A 1 91 ? 6.91407 -6.64143 2.59278 1.000 70.69568 409 ASP A C 1
ATOM 774 O O . ASP A 1 91 ? 7.94933 -6.24153 3.12628 1.000 66.36123 409 ASP A O 1
ATOM 779 N N . GLY A 1 92 ? 6.30951 -7.77798 2.93218 1.000 63.24523 410 GLY A N 1
ATOM 780 C CA . GLY A 1 92 ? 6.87224 -8.63956 3.95513 1.000 60.32678 410 GLY A CA 1
ATOM 781 C C . GLY A 1 92 ? 6.94319 -8.02234 5.33187 1.000 56.72434 410 GLY A C 1
ATOM 782 O O . GLY A 1 92 ? 7.70359 -8.49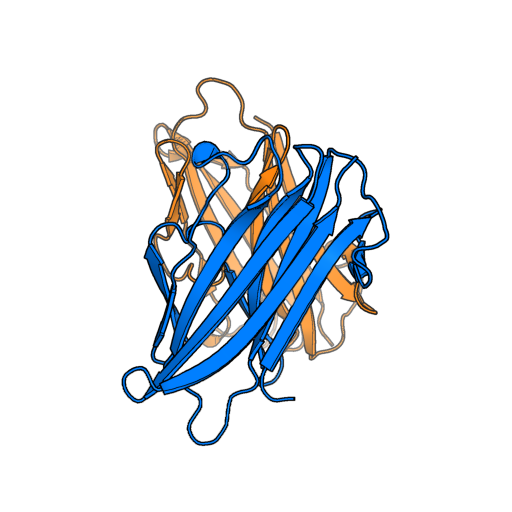802 6.17834 1.000 57.57331 410 GLY A O 1
ATOM 783 N N . CYS A 1 93 ? 6.17506 -6.96551 5.58017 1.000 59.17764 411 CYS A N 1
ATOM 784 C CA . CYS A 1 93 ? 6.12905 -6.31093 6.87869 1.000 52.85511 411 CYS A CA 1
ATOM 785 C C . CYS A 1 93 ? 4.67539 -6.17251 7.29800 1.000 48.47225 411 CYS A C 1
ATOM 786 O O . CYS A 1 93 ? 3.83209 -5.75672 6.49701 1.000 55.29247 411 CYS A O 1
ATOM 789 N N . TYR A 1 94 ? 4.38597 -6.53559 8.54199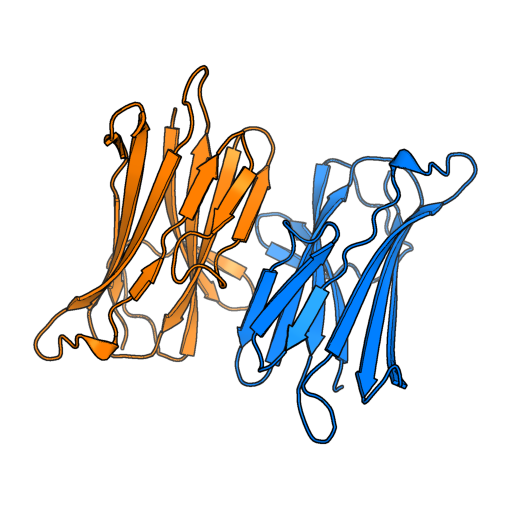 1.000 32.16575 412 TYR A N 1
ATOM 790 C CA . TYR A 1 94 ? 3.05673 -6.40797 9.12127 1.000 37.34335 412 TYR A CA 1
ATOM 791 C C . TYR A 1 94 ? 3.06063 -5.24563 10.10178 1.000 30.17737 412 TYR A C 1
ATOM 792 O O . TYR A 1 94 ? 3.91787 -5.18104 10.98587 1.000 29.45593 412 TYR A O 1
ATOM 801 N N . VAL A 1 95 ? 2.11712 -4.32378 9.93072 1.000 30.49824 413 VAL A N 1
ATOM 802 C CA . VAL A 1 95 ? 2.03278 -3.11430 10.74026 1.000 25.71812 413 VAL A CA 1
ATOM 803 C C . VAL A 1 95 ? 0.69723 -3.12198 11.46407 1.000 24.19207 413 VAL A C 1
ATOM 804 O O . VAL A 1 95 ? -0.36414 -3.17185 10.82428 1.000 26.37081 413 VAL A O 1
ATOM 808 N N . LEU A 1 96 ? 0.75704 -3.06894 12.78818 1.000 26.44039 414 LEU A N 1
ATOM 809 C CA . LEU A 1 96 ? -0.40814 -2.97579 13.65309 1.000 23.25357 414 LEU A CA 1
ATOM 810 C C . LEU A 1 96 ? -0.49012 -1.55242 14.18416 1.000 24.67494 414 LEU A C 1
ATOM 811 O O . LEU A 1 96 ? 0.47374 -1.05313 14.77020 1.000 26.35832 414 LEU A O 1
ATOM 816 N N . THR A 1 97 ? -1.63124 -0.90381 13.97679 1.000 27.66419 415 THR A N 1
ATOM 817 C CA . THR A 1 97 ? -1.79756 0.50219 14.32216 1.000 29.47270 415 THR A CA 1
ATOM 818 C C . THR A 1 97 ? -2.82846 0.64926 15.43034 1.000 29.17873 415 THR A C 1
ATOM 819 O O . THR A 1 97 ? -3.91083 0.05739 15.35891 1.000 29.46506 415 THR A O 1
ATOM 823 N N . VAL A 1 98 ? -2.48843 1.43855 16.44645 1.000 25.46880 416 VAL A N 1
ATOM 824 C CA . VAL A 1 98 ? -3.38446 1.77685 17.54227 1.000 24.60398 416 VAL A CA 1
ATOM 825 C C . VAL A 1 98 ? -3.60305 3.28551 17.52255 1.000 24.76962 416 VAL A C 1
ATOM 826 O O . VAL A 1 98 ? -2.65316 4.04689 17.72532 1.000 25.26155 416 VAL A O 1
ATOM 830 N N . PRO A 1 99 ? -4.82717 3.76552 17.30194 1.000 27.46304 417 PRO A N 1
ATOM 831 C CA . PRO A 1 99 ? -5.07687 5.21236 17.29685 1.000 24.62249 417 PRO A CA 1
ATOM 832 C C . PRO A 1 99 ? -5.43491 5.75514 18.67220 1.000 25.40413 417 PRO A C 1
ATOM 833 O O . PRO A 1 99 ? -6.13303 5.11745 19.46343 1.000 25.60991 417 PRO A O 1
ATOM 837 N N . GLU A 1 100 ? -4.95060 6.96517 18.95123 1.000 25.02042 418 GLU A N 1
ATOM 838 C CA . GLU A 1 100 ? -5.27094 7.66297 20.18719 1.000 21.70077 418 GLU A CA 1
ATOM 839 C C . GLU A 1 100 ? -5.42385 9.14832 19.88953 1.000 23.73322 418 GLU A C 1
ATOM 840 O O . GLU A 1 100 ? -5.20092 9.61117 18.76583 1.000 24.72615 418 GLU A O 1
ATOM 846 N N . GLU A 1 101 ? -5.82344 9.89364 20.91573 1.000 23.89323 419 GLU A N 1
ATOM 847 C CA . GLU A 1 101 ? -5.95190 11.33995 20.83135 1.000 25.75893 419 GLU A CA 1
ATOM 848 C C . GLU A 1 101 ? -5.41859 11.95347 22.11541 1.000 28.55298 419 GLU A C 1
ATOM 849 O O . GLU A 1 101 ? -5.59009 11.38316 23.19683 1.000 26.69962 419 GLU A O 1
ATOM 855 N N . THR A 1 102 ? -4.77028 13.11189 21.99788 1.000 25.87866 420 THR A N 1
ATOM 856 C CA . THR A 1 102 ? -4.28223 13.81331 23.17954 1.000 26.99769 420 THR A CA 1
ATOM 857 C C . THR A 1 102 ? -5.44728 14.55291 23.81983 1.000 28.28176 420 THR A C 1
ATOM 858 O O . THR A 1 102 ? -6.13198 15.33520 23.15415 1.000 31.62892 420 THR A O 1
ATOM 862 N N . LEU A 1 103 ? -5.68465 14.29884 25.10611 1.000 25.78726 421 LEU A N 1
ATOM 863 C CA . LEU A 1 103 ? -6.90089 14.80752 25.72427 1.000 27.45465 421 LEU A CA 1
ATOM 864 C C . LEU A 1 103 ? -6.66710 15.29923 27.14611 1.000 27.74123 421 LEU A C 1
ATOM 865 O O . LEU A 1 103 ? -7.26384 16.29206 27.56854 1.000 31.30433 421 LEU A O 1
ATOM 870 N N . PHE A 1 104 ? -5.81261 14.61158 27.89219 1.000 29.15762 422 PHE A N 1
ATOM 871 C CA . PHE A 1 104 ? -5.59165 14.90856 29.30033 1.000 28.62317 422 PHE A CA 1
ATOM 872 C C . PHE A 1 104 ? -4.13933 15.29465 29.53242 1.000 28.13122 422 PHE A C 1
ATOM 873 O O . PHE A 1 104 ? -3.22374 14.63704 29.02775 1.000 25.10425 422 PHE A O 1
ATOM 881 N N . ARG A 1 105 ? -3.94340 16.36727 30.29868 1.000 26.91989 423 ARG A N 1
ATOM 882 C CA . ARG A 1 105 ? -2.60507 16.85251 30.60268 1.000 26.51891 423 ARG A CA 1
ATOM 883 C C . ARG A 1 105 ? -1.80183 15.79727 31.35584 1.000 30.09627 423 ARG A C 1
ATOM 884 O O . ARG A 1 105 ? -2.33917 15.02878 32.15596 1.000 30.86282 423 ARG A O 1
ATOM 892 N N . GLY A 1 106 ? -0.50109 15.75520 31.07811 1.000 22.71301 424 GLY A N 1
ATOM 893 C CA . GLY A 1 106 ? 0.40971 14.95437 31.87091 1.000 26.23094 424 GLY A CA 1
ATOM 894 C C . GLY A 1 106 ? 1.13524 13.89196 31.07572 1.000 24.09373 424 GLY A C 1
ATOM 895 O O . GLY A 1 106 ? 1.15864 13.92797 29.84007 1.000 23.27217 424 GLY A O 1
ATOM 896 N N . LEU A 1 107 ? 1.73455 12.93631 31.78168 1.000 22.85251 425 LEU A N 1
ATOM 897 C CA . LEU A 1 107 ? 2.47775 11.84997 31.15377 1.000 20.90168 425 LEU A CA 1
ATOM 898 C C . LEU A 1 107 ? 1.56158 10.66856 30.86923 1.000 22.99551 425 LEU A C 1
ATOM 899 O O . LEU A 1 107 ? 0.79457 10.24040 31.74118 1.000 22.00804 425 LEU A O 1
ATOM 904 N N . HIS A 1 108 ? 1.65763 10.14044 29.65158 1.000 22.44983 426 HIS A N 1
ATOM 905 C CA . HIS A 1 108 ? 0.93954 8.94520 29.24112 1.000 22.05008 426 HIS A CA 1
ATOM 906 C C . HIS A 1 108 ? 1.91287 8.00136 28.55803 1.000 25.54904 426 HIS A C 1
ATOM 907 O O . HIS A 1 108 ? 2.82161 8.44228 27.85092 1.000 25.77092 426 HIS A O 1
ATOM 914 N N . THR A 1 109 ? 1.72275 6.70399 28.76307 1.000 21.33230 427 THR A N 1
ATOM 915 C CA . THR A 1 109 ? 2.57095 5.71449 28.12213 1.000 18.03880 427 THR A CA 1
ATOM 916 C C . THR A 1 109 ? 1.72830 4.71588 27.34702 1.000 20.24271 427 THR A C 1
ATOM 917 O O . THR A 1 109 ? 0.59975 4.38968 27.72752 1.000 19.94708 427 THR A O 1
ATOM 921 N N . MET A 1 110 ? 2.30501 4.22422 26.26036 1.000 22.04090 428 MET A N 1
ATOM 922 C CA . MET A 1 110 ? 1.78807 3.06932 25.53981 1.000 17.10970 428 MET A CA 1
ATOM 923 C C . MET A 1 110 ? 2.89156 2.02615 25.52126 1.000 23.23492 428 MET A C 1
ATOM 924 O O . MET A 1 110 ? 3.98551 2.28693 25.00777 1.000 20.13669 428 MET A O 1
ATOM 929 N N . GLU A 1 111 ? 2.61653 0.86942 26.11030 1.000 20.74481 429 GLU A N 1
ATOM 930 C CA . GLU A 1 111 ? 3.53268 -0.25820 26.12543 1.000 19.20371 429 GLU A CA 1
ATOM 931 C C . GLU A 1 111 ? 3.01677 -1.33209 25.17882 1.000 20.84625 429 GLU A C 1
ATOM 932 O O . GLU A 1 111 ? 1.80661 -1.52139 25.03792 1.000 22.21127 429 GLU A O 1
ATOM 938 N N . VAL A 1 112 ? 3.93784 -2.03490 24.52616 1.000 21.93322 430 VAL A N 1
ATOM 939 C CA . VAL A 1 112 ? 3.58729 -3.16664 23.67555 1.000 20.51159 430 VAL A CA 1
ATOM 940 C C . VAL A 1 112 ? 4.40237 -4.37279 24.12497 1.000 22.64974 430 VAL A C 1
ATOM 941 O O . VAL A 1 112 ? 5.58747 -4.25183 24.46005 1.000 22.19217 430 VAL A O 1
ATOM 945 N N . ILE A 1 113 ? 3.74545 -5.52741 24.19174 1.000 21.14159 431 ILE A N 1
ATOM 946 C CA . ILE A 1 113 ? 4.37954 -6.77991 24.58510 1.000 23.17207 431 ILE A CA 1
ATOM 947 C C . ILE A 1 113 ? 4.00970 -7.84502 23.56259 1.000 23.57587 431 ILE A C 1
ATOM 948 O O . ILE A 1 113 ? 2.82448 -8.05966 23.28698 1.000 23.74299 431 ILE A O 1
ATOM 953 N N . VAL A 1 114 ? 5.01822 -8.50821 23.00458 1.000 22.66477 432 VAL A N 1
ATOM 954 C CA . VAL A 1 114 ? 4.82936 -9.51952 21.96550 1.000 22.69518 432 VAL A CA 1
ATOM 955 C C . VAL A 1 114 ? 5.40223 -10.84021 22.46586 1.000 22.33101 432 VAL A C 1
ATOM 956 O O . VAL A 1 114 ? 6.59342 -10.92202 22.79384 1.000 22.96525 432 VAL A O 1
ATOM 960 N N . ARG A 1 115 ? 4.56107 -11.87454 22.51104 1.000 23.66740 433 ARG A N 1
ATOM 961 C CA . ARG A 1 115 ? 4.97676 -13.21907 22.87870 1.000 24.35711 433 ARG A CA 1
ATOM 962 C C . ARG A 1 115 ? 4.60674 -14.21170 21.78519 1.000 29.36460 433 ARG A C 1
ATOM 963 O O . ARG A 1 115 ? 3.67551 -14.00212 21.00356 1.000 27.78879 433 ARG A O 1
ATOM 971 N N . GLY A 1 116 ? 5.35091 -15.30929 21.74462 1.000 27.18749 434 GLY A N 1
ATOM 972 C CA . GLY A 1 116 ? 5.06604 -16.35892 20.78660 1.000 28.98350 434 GLY A CA 1
ATOM 973 C C . GLY A 1 116 ? 5.69678 -17.63870 21.27198 1.000 41.01576 434 GLY A C 1
ATOM 974 O O . GLY A 1 116 ? 6.41021 -17.65932 22.27753 1.000 38.81879 434 GLY A O 1
ATOM 975 N N . ASN A 1 117 ? 5.42821 -18.71180 20.53207 1.000 38.65593 435 ASN A N 1
ATOM 976 C CA . ASN A 1 117 ? 5.95177 -20.03621 20.84525 1.000 46.11076 435 ASN A CA 1
ATOM 977 C C . ASN A 1 117 ? 5.77714 -20.33896 22.33596 1.000 47.95727 435 ASN A C 1
ATOM 978 O O . ASN A 1 117 ? 6.73290 -20.41054 23.10926 1.000 46.32727 435 ASN A O 1
ATOM 983 N N . HIS A 1 118 ? 4.50766 -20.46679 22.71541 1.000 49.00857 436 HIS A N 1
ATOM 984 C CA . HIS A 1 118 ? 4.10125 -20.77681 24.08306 1.000 42.70210 436 HIS A CA 1
ATOM 985 C C . HIS A 1 118 ? 4.74926 -19.81819 25.08567 1.000 42.37414 436 HIS A C 1
ATOM 986 O O . HIS A 1 118 ? 5.53657 -20.20523 25.95147 1.000 37.70777 436 HIS A O 1
ATOM 993 N N . GLU A 1 119 ? 4.41095 -18.53823 24.92246 1.000 39.27552 437 GLU A N 1
ATOM 994 C CA . GLU A 1 119 ? 4.64534 -17.44907 25.87197 1.000 41.79970 437 GLU A CA 1
ATOM 995 C C . GLU A 1 119 ? 6.08631 -16.95673 25.92161 1.000 35.71253 437 GLU A C 1
ATOM 996 O O . GLU A 1 119 ? 6.42674 -16.18234 26.82094 1.000 33.70282 437 GLU A O 1
ATOM 1002 N N . THR A 1 120 ? 6.94316 -17.36274 24.98873 1.000 33.30280 438 THR A N 1
ATOM 1003 C CA . THR A 1 120 ? 8.28316 -16.79311 24.94028 1.000 33.53397 438 THR A CA 1
ATOM 1004 C C . THR A 1 120 ? 8.20575 -15.30891 24.58912 1.000 28.33310 438 THR A C 1
ATOM 1005 O O . THR A 1 120 ? 7.49014 -14.91379 23.66673 1.000 27.74603 438 THR A O 1
ATOM 1009 N N . LEU A 1 121 ? 8.92611 -14.47997 25.34357 1.000 25.18135 439 LEU A N 1
ATOM 1010 C CA . LEU A 1 121 ? 8.94512 -13.04682 25.07343 1.000 27.61604 439 LEU A CA 1
ATOM 1011 C C . LEU A 1 121 ? 9.77290 -12.75605 23.82308 1.000 28.18783 439 LEU A C 1
ATOM 1012 O O . LEU A 1 121 ? 10.95197 -13.11898 23.75001 1.000 28.10021 439 LEU A O 1
ATOM 1017 N N . PHE A 1 122 ? 9.15476 -12.11717 22.82926 1.000 26.09994 440 PHE A N 1
ATOM 1018 C CA . PHE A 1 122 ? 9.86711 -11.69825 21.62773 1.000 24.33731 440 PHE A CA 1
ATOM 1019 C C . PHE A 1 122 ? 10.25558 -10.22626 21.66197 1.000 26.92318 440 PHE A C 1
ATOM 1020 O O . PHE A 1 122 ? 11.34118 -9.86186 21.20026 1.000 25.46034 440 PHE A O 1
ATOM 1028 N N . TYR A 1 123 ? 9.40007 -9.37276 22.21194 1.000 23.37097 441 TYR A N 1
ATOM 1029 C CA . TYR A 1 123 ? 9.60285 -7.93718 22.10045 1.000 22.95485 441 TYR A CA 1
ATOM 1030 C C . TYR A 1 123 ? 8.79778 -7.24125 23.17967 1.000 23.77750 441 TYR A C 1
ATOM 1031 O O . TYR A 1 123 ? 7.68786 -7.66788 23.50691 1.000 23.11524 441 TYR A O 1
ATOM 1040 N N . ARG A 1 124 ? 9.37918 -6.18581 23.73667 1.000 22.49988 442 ARG A N 1
ATOM 1041 C CA . ARG A 1 124 ? 8.67346 -5.26240 24.60801 1.000 17.40816 442 ARG A CA 1
ATOM 1042 C C . ARG A 1 124 ? 9.21484 -3.87311 24.32347 1.000 21.01539 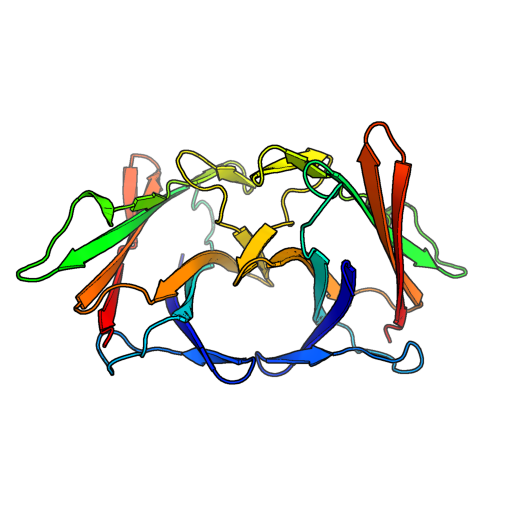442 ARG A C 1
ATOM 1043 O O . ARG A 1 124 ? 10.42193 -3.69901 24.13009 1.000 22.59797 442 ARG A O 1
ATOM 1051 N N . ASN A 1 125 ? 8.32726 -2.88818 24.28989 1.000 20.54418 443 ASN A N 1
ATOM 1052 C CA . ASN A 1 125 ? 8.77119 -1.50947 24.16423 1.000 17.31872 443 ASN A CA 1
ATOM 1053 C C . ASN A 1 125 ? 7.71339 -0.60187 24.76731 1.000 20.57337 443 ASN A C 1
ATOM 1054 O O . ASN A 1 125 ? 6.57498 -1.01034 25.01278 1.000 21.55932 443 ASN A O 1
ATOM 1059 N N . ILE A 1 126 ? 8.10177 0.64547 24.99896 1.000 21.03824 444 ILE A N 1
ATOM 1060 C CA . ILE A 1 126 ? 7.21801 1.59947 25.65259 1.000 17.43303 444 ILE A CA 1
ATOM 1061 C C . ILE A 1 126 ? 7.56317 2.99345 25.14864 1.000 21.28589 444 ILE A C 1
ATOM 1062 O O . ILE A 1 126 ? 8.73498 3.32460 24.93424 1.000 21.32289 444 ILE A O 1
ATOM 1067 N N . ILE A 1 127 ? 6.53057 3.80267 24.94214 1.000 21.50091 445 ILE A N 1
ATOM 1068 C CA . ILE A 1 127 ? 6.68239 5.18349 24.49641 1.000 18.18493 445 ILE A CA 1
ATOM 1069 C C . ILE A 1 127 ? 5.91243 6.07857 25.45065 1.000 20.33557 445 ILE A C 1
ATOM 1070 O O . ILE A 1 127 ? 4.72431 5.84473 25.70071 1.000 22.48175 445 ILE A O 1
ATOM 1075 N N . GLY A 1 128 ? 6.58250 7.10204 25.96948 1.000 19.41315 446 GLY A N 1
ATOM 1076 C CA . GLY A 1 128 ? 5.94897 8.10683 26.80918 1.000 18.98949 446 GLY A CA 1
ATOM 1077 C C . GLY A 1 128 ? 5.60916 9.34277 25.99339 1.000 22.16632 446 GLY A C 1
ATOM 1078 O O . GLY A 1 128 ? 6.35609 9.73456 25.09435 1.000 22.33458 446 GLY A O 1
ATOM 1079 N N . VAL A 1 129 ? 4.46824 9.94928 26.31451 1.000 21.26342 447 VAL A N 1
ATOM 1080 C CA . VAL A 1 129 ? 4.00112 11.15911 25.65047 1.000 21.04174 447 VAL A CA 1
ATOM 1081 C C . VAL A 1 129 ? 3.57154 12.14543 26.72611 1.000 23.07024 447 VAL A C 1
ATOM 1082 O O . VAL A 1 129 ? 2.83052 11.77898 27.64478 1.000 24.19820 447 VAL A O 1
ATOM 1086 N N . TYR A 1 130 ? 4.03421 13.38963 26.61912 1.000 23.12150 448 TYR A N 1
ATOM 1087 C CA . TYR A 1 130 ? 3.58586 14.45212 27.50849 1.000 22.30368 448 TYR A CA 1
ATOM 1088 C C . TYR A 1 130 ? 2.57442 15.32914 26.78552 1.000 22.82868 448 TYR A C 1
ATOM 1089 O O . TYR A 1 130 ? 2.77264 15.69513 25.62226 1.000 22.50954 448 TYR A O 1
ATOM 1098 N N . ILE A 1 131 ? 1.49166 15.66082 27.48697 1.000 23.87903 449 ILE A N 1
ATOM 1099 C CA . ILE A 1 131 ? 0.39985 16.46191 26.95035 1.000 24.86057 449 ILE A CA 1
ATOM 1100 C C . ILE A 1 131 ? 0.21826 17.69180 27.83036 1.000 26.02782 449 ILE A C 1
ATOM 1101 O O . ILE A 1 131 ? 0.23565 17.59597 29.06399 1.000 25.31493 449 ILE A O 1
ATOM 1106 N N . LYS A 1 132 ? 0.05694 18.84884 27.19155 1.000 25.69178 450 LYS A N 1
ATOM 1107 C CA . LYS A 1 132 ? -0.18682 20.10904 27.88546 1.000 29.23056 450 LYS A CA 1
ATOM 1108 C C . LYS A 1 132 ? -1.57293 20.16876 28.51558 1.000 32.56510 450 LYS A C 1
ATOM 1109 O O . LYS A 1 132 ? -1.80176 20.92172 29.46105 1.000 30.00023 450 LYS A O 1
ATOM 1116 N N . SER B 1 1 ? -27.69441 13.49034 7.13510 1.000 58.90913 319 SER B N 1
ATOM 1117 C CA . SER B 1 1 ? -26.44497 12.74390 7.04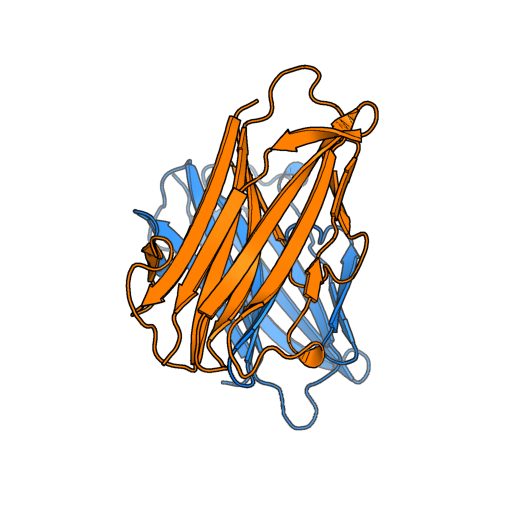558 1.000 60.18204 319 SER B CA 1
ATOM 1118 C C . SER B 1 1 ? -25.67740 13.10618 5.77990 1.000 55.73141 319 SER B C 1
ATOM 1119 O O . SER B 1 1 ? -26.25058 13.16620 4.69292 1.000 64.02302 319 SER B O 1
ATOM 1122 N N . GLN B 1 2 ? -24.37696 13.34515 5.92671 1.000 50.95200 320 GLN B N 1
ATOM 1123 C CA . GLN B 1 2 ? -23.50455 13.65293 4.80440 1.000 41.05731 320 GLN B CA 1
ATOM 1124 C C . GLN B 1 2 ? -22.43779 12.57455 4.67624 1.000 41.67419 320 GLN B C 1
ATOM 1125 O O . GLN B 1 2 ? -21.96196 12.02871 5.67797 1.000 36.38447 320 GLN B O 1
ATOM 1131 N N . PHE B 1 3 ? -22.07446 12.26557 3.43766 1.000 33.04928 321 PHE B N 1
ATOM 1132 C CA . PHE B 1 3 ? -21.06814 11.26089 3.14552 1.000 27.01718 321 PHE B CA 1
ATOM 1133 C C . PHE B 1 3 ? -20.00770 11.86072 2.23987 1.000 30.71815 321 PHE B C 1
ATOM 1134 O O . PHE B 1 3 ? -20.28187 12.77329 1.45636 1.000 32.13518 321 PHE B O 1
ATOM 1142 N N . ASN B 1 4 ? -18.78848 11.34546 2.36279 1.000 26.68565 322 ASN B N 1
ATOM 1143 C CA . ASN B 1 4 ? -17.71672 11.67812 1.43806 1.000 32.95303 322 ASN B CA 1
ATOM 1144 C C . ASN B 1 4 ? -16.94115 10.40848 1.13390 1.000 30.67976 322 ASN B C 1
ATOM 1145 O O . ASN B 1 4 ? -16.87583 9.49137 1.95657 1.000 28.18539 322 ASN B O 1
ATOM 1150 N N . PHE B 1 5 ? -16.35939 10.36126 -0.06006 1.000 26.69135 323 PHE B N 1
ATOM 1151 C CA . PHE B 1 5 ? -15.61855 9.19095 -0.51122 1.000 25.07994 323 PHE B CA 1
ATOM 1152 C C . PHE B 1 5 ? -14.38520 9.68147 -1.24844 1.000 24.56866 323 PHE B C 1
ATOM 1153 O O . PHE B 1 5 ? -14.49845 10.43426 -2.22102 1.000 27.13056 323 PHE B O 1
ATOM 1161 N N . GLU B 1 6 ? -13.21122 9.28885 -0.76576 1.000 23.99814 324 GLU B N 1
ATOM 1162 C CA . GLU B 1 6 ? -11.95871 9.80817 -1.29065 1.000 24.52379 324 GLU B CA 1
ATOM 1163 C C . GLU B 1 6 ? -10.94894 8.68363 -1.43202 1.000 27.85422 324 GLU B C 1
ATOM 1164 O O . GLU B 1 6 ? -11.00075 7.67587 -0.72044 1.000 29.24885 324 GLU B O 1
ATOM 1170 N N . CYS B 1 7 ? -10.00495 8.89027 -2.34499 1.000 23.49562 325 CYS B N 1
ATOM 1171 C CA . CYS B 1 7 ? -8.89335 7.97626 -2.56162 1.000 28.13514 325 CYS B CA 1
ATOM 1172 C C . CYS B 1 7 ? -7.59138 8.73417 -2.35196 1.000 28.89197 325 CYS B C 1
ATOM 1173 O O . CYS B 1 7 ? -7.42178 9.84280 -2.87569 1.000 24.92792 325 CYS B O 1
ATOM 1176 N N . PHE B 1 8 ? -6.68452 8.14145 -1.58130 1.000 25.55870 326 PHE B N 1
ATOM 1177 C CA . PHE B 1 8 ? -5.37967 8.72159 -1.30170 1.000 28.64525 326 PHE B CA 1
ATOM 1178 C C . PHE B 1 8 ? -4.28869 7.75410 -1.72803 1.000 29.14257 326 PHE B C 1
ATOM 1179 O O . PHE B 1 8 ? -4.41462 6.54000 -1.53898 1.000 29.86026 326 PHE B O 1
ATOM 1187 N N . VAL B 1 9 ? -3.21544 8.29609 -2.29456 1.000 28.98159 327 VAL B N 1
ATOM 1188 C CA . VAL B 1 9 ? -2.02428 7.52414 -2.62510 1.000 31.96085 327 VAL B CA 1
ATOM 1189 C C . VAL B 1 9 ? -0.90120 7.96653 -1.69776 1.000 32.21059 327 VAL B C 1
ATOM 1190 O O . VAL B 1 9 ? -0.78495 9.15246 -1.36470 1.000 34.73662 327 VAL B O 1
ATOM 1194 N N . ILE B 1 10 ? -0.09903 7.00618 -1.24888 1.000 39.24142 328 ILE B N 1
ATOM 1195 C CA . ILE B 1 10 ? 1.01594 7.27902 -0.35005 1.000 36.38025 328 ILE B CA 1
ATOM 1196 C C . ILE B 1 10 ? 2.22330 7.65334 -1.19958 1.000 41.72525 328 ILE B C 1
ATOM 1197 O O . ILE B 1 10 ? 2.76523 6.81902 -1.92867 1.000 40.98371 328 ILE B O 1
ATOM 1202 N N . GLU B 1 11 ? 2.65326 8.90789 -1.09931 1.000 50.67691 329 GLU B N 1
ATOM 1203 C CA . GLU B 1 11 ? 3.79245 9.40968 -1.86060 1.000 52.69347 329 GLU B CA 1
ATOM 1204 C C . GLU B 1 11 ? 4.71790 10.14879 -0.90499 1.000 57.61115 329 GLU B C 1
ATOM 1205 O O . GLU B 1 11 ? 4.36933 11.22264 -0.40254 1.000 63.48436 329 GLU B O 1
ATOM 1211 N N . ASP B 1 12 ? 5.89061 9.56608 -0.65836 1.000 59.95565 330 ASP B N 1
ATOM 1212 C CA . ASP B 1 12 ? 6.86209 10.08748 0.30165 1.000 69.41666 330 ASP B CA 1
ATOM 1213 C C . ASP B 1 12 ? 6.22122 10.28167 1.67562 1.000 65.98175 330 ASP B C 1
ATOM 1214 O O . ASP B 1 12 ? 6.27699 11.35821 2.27386 1.000 68.07059 330 ASP B O 1
ATOM 1219 N N . ASN B 1 13 ? 5.58155 9.21591 2.16133 1.000 64.90016 331 ASN B N 1
ATOM 1220 C CA . ASN B 1 13 ? 5.08212 9.12950 3.53609 1.000 64.90054 331 ASN B CA 1
ATOM 1221 C C . ASN B 1 13 ? 4.02205 10.18433 3.84746 1.000 65.93269 331 ASN B C 1
ATOM 1222 O O . ASN B 1 13 ? 3.95093 10.68885 4.97201 1.000 56.75027 331 ASN B O 1
ATOM 1227 N N . LYS B 1 14 ? 3.19038 10.53013 2.86637 1.000 51.44547 332 LYS B N 1
ATOM 1228 C CA . LYS B 1 14 ? 2.02347 11.36389 3.11447 1.000 52.76407 332 LYS B CA 1
ATOM 1229 C C . LYS B 1 14 ? 0.88088 10.88765 2.23335 1.000 44.58158 332 LYS B C 1
ATOM 1230 O O . LYS B 1 14 ? 1.09662 10.39285 1.12317 1.000 49.58092 332 LYS B O 1
ATOM 1236 N N . GLU B 1 15 ? -0.34078 11.03870 2.73840 1.000 38.31788 333 GLU B N 1
ATOM 1237 C CA . GLU B 1 15 ? -1.52999 10.72273 1.95492 1.000 37.33044 333 GLU B CA 1
ATOM 1238 C C . GLU B 1 15 ? -1.80951 11.87415 0.99440 1.000 35.48149 333 GLU B C 1
ATOM 1239 O O . GLU B 1 15 ? -2.09174 12.99827 1.42170 1.000 42.11820 333 GLU B O 1
ATOM 1245 N N . VAL B 1 16 ? -1.71040 11.59926 -0.30244 1.000 31.06507 334 VAL B N 1
ATOM 1246 C CA . VAL B 1 16 ? -1.96111 12.58072 -1.35389 1.000 32.26615 334 VAL B CA 1
ATOM 1247 C C . VAL B 1 16 ? -3.28070 12.23370 -2.02467 1.000 30.04879 334 VAL B C 1
ATOM 1248 O O . VAL B 1 16 ? -3.47018 11.10217 -2.48487 1.000 32.39296 334 VAL B O 1
ATOM 1252 N N . LEU B 1 17 ? -4.19004 13.20294 -2.07640 1.000 30.93319 335 LEU B N 1
ATOM 1253 C CA . LEU B 1 17 ? -5.49589 12.96370 -2.66599 1.000 29.76498 335 LEU B CA 1
ATOM 1254 C C . LEU B 1 17 ? -5.34148 12.57347 -4.12902 1.000 29.82808 335 LEU B C 1
ATOM 1255 O O . LEU B 1 17 ? -4.65996 13.25603 -4.89817 1.000 31.09072 335 LEU B O 1
ATOM 1260 N N . TYR B 1 18 ? -5.95220 11.45701 -4.50011 1.000 25.00531 336 TYR B N 1
ATOM 1261 C CA . TYR B 1 18 ? -5.98322 10.99147 -5.88253 1.000 28.69711 336 TYR B CA 1
ATOM 1262 C C . TYR B 1 18 ? -7.38577 11.22679 -6.43053 1.000 25.90528 336 TYR B C 1
ATOM 1263 O O . TYR B 1 18 ? -8.33667 10.55242 -6.01917 1.000 25.63639 336 TYR B O 1
ATOM 1272 N N . ASN B 1 19 ? -7.51696 12.18598 -7.34418 1.000 26.36607 337 ASN B N 1
ATOM 1273 C CA . ASN B 1 19 ? -8.79212 12.39454 -8.01513 1.000 21.77211 337 ASN B CA 1
ATOM 1274 C C . ASN B 1 19 ? -9.05852 11.25687 -8.99261 1.000 22.53436 337 ASN B C 1
ATOM 1275 O O . ASN B 1 19 ? -8.13827 10.73351 -9.62708 1.000 25.71496 337 ASN B O 1
ATOM 1280 N N . SER B 1 20 ? -10.32690 10.85641 -9.08385 1.000 22.49879 338 SER B N 1
ATOM 1281 C CA . SER B 1 20 ? -10.71881 9.75628 -9.95540 1.000 24.14532 338 SER B CA 1
ATOM 1282 C C . SER B 1 20 ? -10.16672 9.94451 -11.36355 1.000 24.40861 338 SER B C 1
ATOM 1283 O O . SER B 1 20 ? -10.20150 11.04450 -11.92202 1.000 22.11572 338 SER B O 1
ATOM 1286 N N . VAL B 1 21 ? -9.63890 8.85163 -11.91657 1.000 22.85698 339 VAL B N 1
ATOM 1287 C CA . VAL B 1 21 ? -9.09125 8.75198 -13.27011 1.000 25.20666 339 VAL B CA 1
ATOM 1288 C C . VAL B 1 21 ? -8.34949 10.02425 -13.67413 1.000 24.56386 339 VAL B C 1
ATOM 1289 O O . VAL B 1 21 ? -8.51720 10.53080 -14.79207 1.000 25.96224 339 VAL B O 1
ATOM 1293 N N . SER B 1 22 ? -7.51260 10.54118 -12.76308 1.000 26.81525 340 SER B N 1
ATOM 1294 C CA . SER B 1 22 ? -6.81137 11.80011 -12.98975 1.000 28.49050 340 SER B CA 1
ATOM 1295 C C . SER B 1 22 ? -5.37007 11.62358 -13.44821 1.000 36.68691 340 SER B C 1
ATOM 1296 O O . SER B 1 22 ? -4.79734 12.57379 -13.99797 1.000 34.01631 340 SER B O 1
ATOM 1299 N N . ARG B 1 23 ? -4.77465 10.45007 -13.23629 1.000 27.84251 341 ARG B N 1
ATOM 1300 C CA . ARG B 1 23 ? -3.43442 10.15787 -13.73634 1.000 37.37696 341 ARG B CA 1
ATOM 1301 C C . ARG B 1 23 ? -3.15356 8.67260 -13.55657 1.000 30.23405 341 ARG B C 1
ATOM 1302 O O . ARG B 1 23 ? -3.88847 7.95942 -12.87137 1.000 26.47450 341 ARG B O 1
ATOM 1310 N N . PHE B 1 24 ? -2.08279 8.21484 -14.20458 1.000 34.62253 342 PHE B N 1
ATOM 1311 C CA . PHE B 1 24 ? -1.66831 6.81912 -14.14506 1.000 30.44481 342 PHE B CA 1
ATOM 1312 C C . PHE B 1 24 ? -0.67698 6.62256 -13.00745 1.000 30.97916 342 PHE B C 1
ATOM 1313 O O . PHE B 1 24 ? 0.34189 7.31558 -12.93639 1.000 32.29681 342 PHE B O 1
ATOM 1321 N N . LEU B 1 25 ? -0.97269 5.67117 -12.13152 1.000 27.04518 343 LEU B N 1
ATOM 1322 C CA . LEU B 1 25 ? -0.08161 5.39165 -11.01619 1.000 31.96380 343 LEU B CA 1
ATOM 1323 C C . LEU B 1 25 ? 0.82395 4.21087 -11.33841 1.000 34.49474 343 LEU B C 1
ATOM 1324 O O . LEU B 1 25 ? 0.39005 3.25606 -11.99442 1.000 33.32042 343 LEU B O 1
ATOM 1329 N N . PRO B 1 26 ? 2.08103 4.24612 -10.90828 1.000 33.73560 344 PRO B N 1
ATOM 1330 C CA . PRO B 1 26 ? 2.93926 3.06501 -11.04209 1.000 35.89778 344 PRO B CA 1
ATOM 1331 C C . PRO B 1 26 ? 2.46050 1.94225 -10.13445 1.000 33.38207 344 PRO B C 1
ATOM 1332 O O . PRO B 1 26 ? 1.62271 2.12439 -9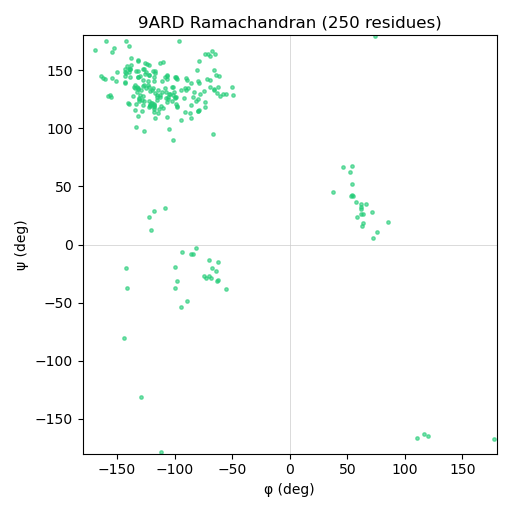.24926 1.000 31.22168 344 PRO B O 1
ATOM 1336 N N . LYS B 1 27 ? 2.99521 0.75211 -10.38493 1.000 38.04824 345 LYS B N 1
ATOM 1337 C CA . LYS B 1 27 ? 2.68512 -0.38332 -9.53314 1.000 31.69837 345 LYS B CA 1
ATOM 1338 C C . LYS B 1 27 ? 3.40017 -0.24560 -8.19252 1.000 32.73244 345 LYS B C 1
ATOM 1339 O O . LYS B 1 27 ? 4.33393 0.54744 -8.03491 1.000 35.83473 345 LYS B O 1
ATOM 1345 N N . LYS B 1 28 ? 2.93549 -1.03196 -7.21768 1.000 33.22477 346 LYS B N 1
ATOM 1346 C CA . LYS B 1 28 ? 3.55163 -1.11602 -5.88997 1.000 35.26507 346 LYS B CA 1
ATOM 1347 C C . LYS B 1 28 ? 3.42561 0.20259 -5.12842 1.000 34.69695 346 LYS B C 1
ATOM 1348 O O . LYS B 1 28 ? 4.31201 0.58446 -4.36079 1.000 41.07325 346 LYS B O 1
ATOM 1354 N N . ARG B 1 29 ? 2.30957 0.89738 -5.33859 1.000 30.67861 347 ARG B N 1
ATOM 1355 C CA . ARG B 1 29 ? 1.92413 2.06097 -4.55053 1.000 28.57058 347 ARG B CA 1
ATOM 1356 C C . ARG B 1 29 ? 0.77876 1.68396 -3.62130 1.000 33.27215 347 ARG B C 1
ATOM 1357 O O . ARG B 1 29 ? -0.10708 0.91014 -3.99610 1.000 34.96026 347 ARG B O 1
ATOM 1365 N N . ARG B 1 30 ? 0.79328 2.23171 -2.40920 1.000 30.36371 348 ARG B N 1
ATOM 1366 C CA . ARG B 1 30 ? -0.28853 1.99581 -1.46554 1.000 27.44249 348 ARG B CA 1
ATOM 1367 C C . ARG B 1 30 ? -1.39383 3.02892 -1.64497 1.000 34.57677 348 ARG B C 1
ATOM 1368 O O . ARG B 1 30 ? -1.13015 4.22935 -1.77739 1.000 32.41400 348 ARG B O 1
ATOM 1376 N N . LEU B 1 31 ? -2.63344 2.54442 -1.65045 1.000 26.92487 349 LEU B N 1
ATOM 1377 C CA . LEU B 1 31 ? -3.82705 3.36715 -1.74765 1.000 23.48937 349 LEU B CA 1
ATOM 1378 C C . LEU B 1 31 ? -4.66736 3.20783 -0.49034 1.000 28.39438 349 LEU B C 1
ATOM 1379 O O . LEU B 1 31 ? -4.66393 2.15272 0.15100 1.000 31.85406 349 LEU B O 1
ATOM 1384 N N . THR B 1 32 ? -5.38857 4.26688 -0.13682 1.000 24.09560 350 THR B N 1
ATOM 1385 C CA . THR B 1 32 ? -6.40429 4.20157 0.90525 1.000 27.46677 350 THR B CA 1
ATOM 1386 C C . THR B 1 32 ? -7.67808 4.83251 0.36917 1.000 29.86119 350 THR B C 1
ATOM 1387 O O . THR B 1 32 ? -7.66018 5.98002 -0.08599 1.000 35.32500 350 THR B O 1
ATOM 1391 N N . PHE B 1 33 ? -8.77033 4.07836 0.39610 1.000 24.87048 351 PHE B N 1
ATOM 1392 C CA . PHE B 1 33 ? -10.09592 4.60197 0.09832 1.000 26.25150 351 PHE B CA 1
ATOM 1393 C C . PHE B 1 33 ? -10.81189 4.88098 1.41322 1.000 28.04537 351 PHE B C 1
ATOM 1394 O O . PHE B 1 33 ? -10.90194 3.99800 2.27576 1.000 28.93611 351 PHE B O 1
ATOM 1402 N N . LYS B 1 34 ? -11.29949 6.11046 1.57710 1.000 25.36077 352 LYS B N 1
ATOM 1403 C CA . LYS B 1 34 ? -11.88798 6.54855 2.83972 1.000 23.88640 352 LYS B CA 1
ATOM 1404 C C . LYS B 1 34 ? -13.32582 6.98974 2.60650 1.000 24.89940 352 LYS B C 1
ATOM 1405 O O . LYS B 1 34 ? -13.57962 7.92155 1.83137 1.000 25.58905 352 LYS B O 1
ATOM 1411 N N . LEU B 1 35 ? -14.25887 6.31760 3.27507 1.000 26.34560 353 LEU B N 1
ATOM 1412 C CA . LEU B 1 35 ? -15.64703 6.75126 3.35257 1.000 23.60951 353 LEU B CA 1
ATOM 1413 C C . LEU B 1 35 ? -15.83736 7.49154 4.67146 1.000 23.19606 353 LEU B C 1
ATOM 1414 O O . LEU B 1 35 ? -15.62638 6.91735 5.74673 1.000 25.45103 353 LEU B O 1
ATOM 1419 N N . SER B 1 36 ? -16.22220 8.75785 4.59317 1.000 28.06678 354 SER B N 1
ATOM 1420 C CA . SER B 1 36 ? -16.46821 9.56210 5.78287 1.000 32.78321 354 SER B CA 1
ATOM 1421 C C . SER B 1 36 ? -17.96738 9.71779 5.98441 1.000 32.88081 354 SER B C 1
ATOM 1422 O O . SER B 1 36 ? -18.68841 10.07697 5.05039 1.000 32.32414 354 SER B O 1
ATOM 1425 N N . ILE B 1 37 ? -18.43383 9.43815 7.19832 1.000 28.83670 355 ILE B N 1
ATOM 1426 C CA . ILE B 1 37 ? -19.85564 9.47325 7.51543 1.000 33.78588 355 ILE B CA 1
ATOM 1427 C C . ILE B 1 37 ? -20.07602 10.52783 8.58523 1.000 44.30376 355 ILE B C 1
ATOM 1428 O O . ILE B 1 37 ? -19.51875 10.42838 9.68450 1.000 41.09863 355 ILE B O 1
ATOM 1433 N N . TYR B 1 38 ? -20.87511 11.53606 8.26068 1.000 39.18174 356 TYR B N 1
ATOM 1434 C CA . TYR B 1 38 ? -21.29171 12.54514 9.22404 1.000 49.27757 356 TYR B CA 1
ATOM 1435 C C . TYR B 1 38 ? -22.71177 12.20127 9.65183 1.000 44.95875 356 TYR B C 1
ATOM 1436 O O . TYR B 1 38 ? -23.67845 12.65000 9.02276 1.000 47.04936 356 TYR B O 1
ATOM 1445 N N . PRO B 1 39 ? -22.87718 11.39338 10.69947 1.000 56.76403 357 PRO B N 1
ATOM 1446 C CA . PRO B 1 39 ? -24.20066 10.82740 10.99217 1.000 60.09000 357 PRO B CA 1
ATOM 1447 C C . PRO B 1 39 ? -25.16840 11.89558 11.47839 1.000 60.19828 357 PRO B C 1
ATOM 1448 O O . PRO B 1 39 ? -24.82036 12.74100 12.30425 1.000 58.44098 357 PRO B O 1
ATOM 1452 N N . GLY B 1 40 ? -26.38391 11.85974 10.94205 1.000 68.69504 358 GLY B N 1
ATOM 1453 C CA . GLY B 1 40 ? -27.44874 12.70784 11.41442 1.000 62.32748 358 GLY B CA 1
ATOM 1454 C C . GLY B 1 40 ? -28.30762 11.96933 12.41763 1.000 58.63924 358 GLY B C 1
ATOM 1455 O O . GLY B 1 40 ? -28.12045 10.77316 12.66299 1.000 59.77316 358 GLY B O 1
ATOM 1456 N N . PRO B 1 41 ? -29.27539 12.66436 13.01160 1.000 61.83958 359 PRO B N 1
ATOM 1457 C CA . PRO B 1 41 ? -30.11923 12.02430 14.02727 1.000 63.99013 359 PRO B CA 1
ATOM 1458 C C . PRO B 1 41 ? -31.03045 10.97148 13.41492 1.000 68.61152 359 PRO B C 1
ATOM 1459 O O . PRO B 1 41 ? -31.55438 11.14144 12.31127 1.000 63.12983 359 PRO B O 1
ATOM 1463 N N . GLY B 1 42 ? -31.21263 9.87490 14.14815 1.000 69.65020 360 GLY B N 1
ATOM 1464 C CA . GLY B 1 42 ? -32.07591 8.79764 13.69242 1.000 62.41284 360 GLY B CA 1
ATOM 1465 C C . GLY B 1 42 ? -31.63325 8.14622 12.40264 1.000 70.66312 360 GLY B C 1
ATOM 1466 O O . GLY B 1 42 ? -32.47611 7.66418 11.63860 1.000 73.09894 360 GLY B O 1
ATOM 1467 N N . ILE B 1 43 ? -30.32499 8.11731 12.13646 1.000 71.51127 361 ILE B N 1
ATOM 1468 C CA . ILE B 1 43 ? -29.83286 7.51615 10.90045 1.000 73.71381 361 ILE B CA 1
ATOM 1469 C C . ILE B 1 43 ? -30.00420 6.00107 10.93077 1.000 73.00135 361 ILE B C 1
ATOM 1470 O O . ILE B 1 43 ? -30.14164 5.36131 9.87883 1.000 64.68338 361 ILE B O 1
ATOM 1475 N N . GLY B 1 44 ? -30.01456 5.40528 12.12031 1.000 57.72800 362 GLY B N 1
ATOM 1476 C CA . GLY B 1 44 ? -30.20913 3.97476 12.25256 1.000 54.85348 362 GLY B CA 1
ATOM 1477 C C . GLY B 1 44 ? -28.97635 3.18550 11.84641 1.000 53.24001 362 GLY B C 1
ATOM 1478 O O . GLY B 1 44 ? -27.94305 3.72502 11.45120 1.000 50.58532 362 GLY B O 1
ATOM 1479 N N . ASP B 1 45 ? -29.10297 1.86631 11.95488 1.000 49.57664 363 ASP B N 1
ATOM 1480 C CA . ASP B 1 45 ? -28.02622 0.98445 11.53623 1.000 48.19738 363 ASP B CA 1
ATOM 1481 C C . ASP B 1 45 ? -27.81622 1.07703 10.02648 1.000 46.37449 363 ASP B C 1
ATOM 1482 O O . ASP B 1 45 ? -28.74683 1.33882 9.26049 1.000 46.19729 363 ASP B O 1
ATOM 1487 N N . LEU B 1 46 ? -26.57398 0.86016 9.60337 1.000 35.08289 364 LEU B N 1
ATOM 1488 C CA . LEU B 1 46 ? -26.18122 0.99589 8.21027 1.000 34.00169 364 LEU B CA 1
ATOM 1489 C C . LEU B 1 46 ? -25.59004 -0.30780 7.69671 1.000 37.69938 364 LEU B C 1
ATOM 1490 O O . LEU B 1 46 ? -24.93362 -1.04659 8.43648 1.000 30.99684 364 LEU B O 1
ATOM 1495 N N . LYS B 1 47 ? -25.83739 -0.58470 6.41912 1.000 25.71842 365 LYS B N 1
ATOM 1496 C CA . LYS B 1 47 ? -25.17653 -1.66505 5.69811 1.000 23.29221 365 LYS B CA 1
ATOM 1497 C C . LYS B 1 47 ? -24.33453 -1.03023 4.60487 1.000 28.76878 365 LYS B C 1
ATOM 1498 O O . LYS B 1 47 ? -24.84894 -0.24937 3.79706 1.000 28.99828 365 LYS B O 1
ATOM 1504 N N . ILE B 1 48 ? -23.04188 -1.33494 4.59950 1.000 25.98390 366 ILE B N 1
ATOM 1505 C CA . ILE B 1 48 ? -22.09797 -0.70251 3.68695 1.000 21.38842 366 ILE B CA 1
ATOM 1506 C C . ILE B 1 48 ? -21.32630 -1.78799 2.95512 1.000 24.56090 366 ILE B C 1
ATOM 1507 O O . ILE B 1 48 ? -20.90237 -2.77589 3.56455 1.000 26.10352 366 ILE B O 1
ATOM 1512 N N . ILE B 1 49 ? -21.14623 -1.61325 1.64739 1.000 23.65406 367 ILE B N 1
ATOM 1513 C CA . ILE B 1 49 ? -20.33614 -2.53509 0.86148 1.000 22.73942 367 ILE B CA 1
ATOM 1514 C C . ILE B 1 49 ? -19.41228 -1.73865 -0.04776 1.000 26.04792 367 ILE B C 1
ATOM 1515 O O . ILE B 1 49 ? -19.81164 -0.71951 -0.62638 1.000 25.70955 367 ILE B O 1
ATOM 1520 N N . PHE B 1 50 ? -18.15838 -2.17608 -0.12857 1.000 24.12929 368 PHE B N 1
ATOM 1521 C CA . PHE B 1 50 ? -17.19820 -1.66068 -1.09496 1.000 20.94173 368 PHE B CA 1
ATOM 1522 C C . PHE B 1 50 ? -16.96545 -2.72917 -2.15308 1.000 25.83654 368 PHE B C 1
ATOM 1523 O O . PHE B 1 50 ? -16.79211 -3.90699 -1.82463 1.000 24.34530 368 PHE B O 1
ATOM 1531 N N . CYS B 1 51 ? -16.96347 -2.32606 -3.42129 1.000 21.48947 369 CYS B N 1
ATOM 1532 C CA . CYS B 1 51 ? -16.80914 -3.26388 -4.52782 1.000 20.21733 369 CYS B CA 1
ATOM 1533 C C . CYS B 1 51 ? -15.60351 -2.85703 -5.36074 1.000 21.63443 369 CYS B C 1
ATOM 1534 O O . CYS B 1 51 ? -15.57657 -1.75620 -5.92253 1.000 22.11181 369 CYS B O 1
ATOM 1537 N N . LYS B 1 52 ? -14.60617 -3.73569 -5.42733 1.000 21.81432 370 LYS B N 1
ATOM 1538 C CA . LYS B 1 52 ? -13.41205 -3.50977 -6.23138 1.000 20.91961 370 LYS B CA 1
ATOM 1539 C C . LYS B 1 52 ? -13.52357 -4.31945 -7.51865 1.000 25.44873 370 LYS B C 1
ATOM 1540 O O . LYS B 1 52 ? -13.80198 -5.52335 -7.47684 1.000 21.48439 370 LYS B O 1
ATOM 1546 N N . ARG B 1 53 ? -13.32580 -3.65697 -8.65947 1.000 21.38518 371 ARG B N 1
ATOM 1547 C CA . ARG B 1 53 ? -13.43184 -4.29644 -9.96714 1.000 21.40718 371 ARG B CA 1
ATOM 1548 C C . ARG B 1 53 ? -12.36392 -3.73409 -10.89380 1.000 24.15695 371 ARG B C 1
ATOM 1549 O O . ARG B 1 53 ? -11.99991 -2.55937 -10.79543 1.000 23.24865 371 ARG B O 1
ATOM 1557 N N . ASN B 1 54 ? -11.86431 -4.56784 -11.80435 1.000 22.76159 372 ASN B N 1
ATOM 1558 C CA . ASN B 1 54 ? -10.99319 -4.05948 -12.85620 1.000 21.61367 372 ASN B CA 1
ATOM 1559 C C . ASN B 1 54 ? -11.70676 -4.11184 -14.20591 1.000 22.29090 372 ASN B C 1
ATOM 1560 O O . ASN B 1 54 ? -12.67495 -4.85140 -14.40094 1.000 22.42096 372 ASN B O 1
ATOM 1565 N N . HIS B 1 55 ? -11.24318 -3.27062 -15.12902 1.000 19.51008 373 HIS B N 1
ATOM 1566 C CA . HIS B 1 55 ? -11.94909 -3.01520 -16.37732 1.000 18.72664 373 HIS B CA 1
ATOM 1567 C C . HIS B 1 55 ? -10.99559 -3.12295 -17.55766 1.000 23.88850 373 HIS B C 1
ATOM 1568 O O . HIS B 1 55 ? -9.77637 -3.01775 -17.41324 1.000 25.49733 373 HIS B O 1
ATOM 1575 N N . GLY B 1 56 ? -11.57091 -3.34612 -18.73189 1.000 23.58275 374 GLY B N 1
ATOM 1576 C CA . GLY B 1 56 ? -10.82491 -3.40819 -19.97421 1.000 23.18000 374 GLY B CA 1
ATOM 1577 C C . GLY B 1 56 ? -10.78239 -4.81052 -20.55617 1.000 21.62188 374 GLY B C 1
ATOM 1578 O O . GLY B 1 56 ? -11.52095 -5.71573 -20.15243 1.000 24.60279 374 GLY B O 1
ATOM 1579 N N . GLN B 1 57 ? -9.87966 -4.97821 -21.53051 1.000 25.32965 375 GLN B N 1
ATOM 1580 C CA . GLN B 1 57 ? -9.73008 -6.25808 -22.21719 1.000 26.74095 375 GLN B CA 1
ATOM 1581 C C . GLN B 1 57 ? -9.26937 -7.36499 -21.28302 1.000 29.54525 375 GLN B C 1
ATOM 1582 O O . GLN B 1 57 ? -9.48983 -8.54539 -21.58097 1.000 28.25273 375 GLN B O 1
ATOM 1588 N N . GLU B 1 58 ? -8.62817 -7.01478 -20.16652 1.000 24.75000 376 GLU B N 1
ATOM 1589 C CA . GLU B 1 58 ? -8.12945 -7.98793 -19.20442 1.000 32.29346 376 GLU B CA 1
ATOM 1590 C C . GLU B 1 58 ? -8.95099 -7.98736 -17.92249 1.000 25.97426 376 GLU B C 1
ATOM 1591 O O . GLU B 1 58 ? -8.41764 -8.23767 -16.83983 1.000 24.57916 376 GLU B O 1
ATOM 1597 N N . ALA B 1 59 ? -10.24314 -7.68659 -18.02980 1.000 24.16923 377 ALA B N 1
ATOM 1598 C CA . ALA B 1 59 ? -11.13700 -7.83610 -16.89080 1.000 24.54753 377 ALA B CA 1
ATOM 1599 C C . ALA B 1 59 ? -11.05597 -9.26487 -16.35944 1.000 27.06516 377 ALA B C 1
ATOM 1600 O O . ALA B 1 59 ? -11.15244 -10.23005 -17.12464 1.000 29.45791 377 ALA B O 1
ATOM 1602 N N . LYS B 1 60 ? -10.85569 -9.39472 -15.04796 1.000 21.37458 378 LYS B N 1
ATOM 1603 C CA . LYS B 1 60 ? -10.59613 -10.68560 -14.41522 1.000 21.09390 378 LYS B CA 1
ATOM 1604 C C . LYS B 1 60 ? -11.40401 -10.81248 -13.13264 1.000 24.20213 378 LYS B C 1
ATOM 1605 O O . LYS B 1 60 ? -11.32829 -9.94134 -12.25892 1.000 27.27309 378 LYS B O 1
ATOM 1611 N N . ASP B 1 61 ? -12.15042 -11.91564 -13.01192 1.000 25.82092 379 ASP B N 1
ATOM 1612 C CA . ASP B 1 61 ? -12.91158 -12.17457 -11.79208 1.000 24.61717 379 ASP B CA 1
ATOM 1613 C C . ASP B 1 61 ? -12.00550 -12.34572 -10.57643 1.000 25.02730 379 ASP B C 1
ATOM 1614 O O . ASP B 1 61 ? -12.40421 -12.00717 -9.45548 1.000 25.34388 379 ASP B O 1
ATOM 1619 N N . ASP B 1 62 ? -10.79098 -12.86480 -10.76921 1.000 24.69585 380 ASP B N 1
ATOM 1620 C CA . ASP B 1 62 ? -9.92211 -13.11830 -9.62513 1.000 29.98732 380 ASP B CA 1
ATOM 1621 C C . ASP B 1 62 ? -9.39913 -11.84071 -8.98217 1.000 30.37479 380 ASP B C 1
ATOM 1622 O O . ASP B 1 62 ? -8.87603 -11.90654 -7.86548 1.000 31.02655 380 ASP B O 1
ATOM 1627 N N . LEU B 1 63 ? -9.52901 -10.69164 -9.64532 1.000 26.81871 381 LEU B N 1
ATOM 1628 C CA . LEU B 1 63 ? -9.14478 -9.41691 -9.05285 1.000 26.61685 381 LEU B CA 1
ATOM 1629 C C . LEU B 1 63 ? -10.30321 -8.70830 -8.36361 1.000 35.67559 381 LEU B C 1
ATOM 1630 O O . LEU B 1 63 ? -10.07662 -7.68601 -7.70841 1.000 38.46328 381 LEU B O 1
ATOM 1635 N N . SER B 1 64 ? -11.52501 -9.22605 -8.48181 1.000 26.10535 382 SER B N 1
ATOM 1636 C CA . SER B 1 64 ? -12.68441 -8.60064 -7.85584 1.000 23.98607 382 SER B CA 1
ATOM 1637 C C . SER B 1 64 ? -12.76057 -8.94375 -6.37409 1.000 31.28960 382 SER B C 1
ATOM 1638 O O . SER B 1 64 ? -12.47712 -10.07425 -5.96665 1.000 31.86074 382 SER B O 1
ATOM 1641 N N . GLU B 1 65 ? -13.15253 -7.96010 -5.56248 1.000 27.14801 383 GLU B N 1
ATOM 1642 C CA . GLU B 1 65 ? -13.39865 -8.19415 -4.14643 1.000 32.10113 383 GLU B CA 1
ATOM 1643 C C . GLU B 1 65 ? -14.58336 -7.35507 -3.69420 1.000 27.92448 383 GLU B C 1
ATOM 1644 O O . GLU B 1 65 ? -14.79710 -6.24912 -4.19547 1.000 26.60042 383 GLU B O 1
ATOM 1650 N N . ASP B 1 66 ? -15.36515 -7.90514 -2.76919 1.000 25.70360 384 ASP B N 1
ATOM 1651 C CA . ASP B 1 66 ? -16.42069 -7.18322 -2.07035 1.000 25.31766 384 ASP B CA 1
ATOM 1652 C C . ASP B 1 66 ? -16.07692 -7.15703 -0.58826 1.000 31.56769 384 ASP B C 1
ATOM 1653 O O . ASP B 1 66 ? -15.77181 -8.20153 -0.00181 1.000 30.72241 384 ASP B O 1
ATOM 1658 N N . TYR B 1 67 ? -16.12593 -5.97300 0.01451 1.000 22.80383 385 TYR B N 1
ATOM 1659 C CA . TYR B 1 67 ? -15.91157 -5.80308 1.44794 1.000 26.98576 385 TYR B CA 1
ATOM 1660 C C . TYR B 1 67 ? -17.22163 -5.33549 2.06615 1.000 30.12126 385 TYR B C 1
ATOM 1661 O O . TYR B 1 67 ? -17.71419 -4.25179 1.73273 1.000 29.48851 385 TYR B O 1
ATOM 1670 N N . SER B 1 68 ? -17.78412 -6.15277 2.95426 1.000 26.28779 386 SER B N 1
ATOM 1671 C CA A SER B 1 68 ? -19.09505 -5.90145 3.53765 0.532 30.31113 386 SER B CA 1
ATOM 1672 C CA B SER B 1 68 ? -19.09857 -5.91674 3.53839 0.468 30.31502 386 SER B CA 1
ATOM 1673 C C . SER B 1 68 ? -18.96800 -5.66532 5.03571 1.000 30.71947 386 SER B C 1
ATOM 1674 O O . SER B 1 68 ? -18.37780 -6.48110 5.75595 1.000 28.76088 386 SER B O 1
ATOM 1679 N N . ILE B 1 69 ? -19.52815 -4.54435 5.50308 1.000 29.24166 387 ILE B N 1
ATOM 1680 C CA . ILE B 1 69 ? -19.56643 -4.20940 6.92137 1.000 33.92830 387 ILE B CA 1
ATOM 1681 C C . ILE B 1 69 ? -20.94191 -3.65068 7.25859 1.000 28.04030 387 ILE B C 1
ATOM 1682 O O . ILE B 1 69 ? -21.69502 -3.20997 6.38732 1.000 32.01429 387 ILE B O 1
ATOM 1687 N N . SER B 1 70 ? -21.26400 -3.68343 8.54490 1.000 28.40514 388 SER B N 1
ATOM 1688 C CA . SER B 1 70 ? -22.44902 -3.03292 9.07369 1.000 27.74860 388 SER B CA 1
ATOM 1689 C C . SER B 1 70 ? -22.02856 -2.11182 10.20480 1.000 34.29592 388 SER B C 1
ATOM 1690 O O . SER B 1 70 ? -20.97450 -2.29073 10.81830 1.000 32.47220 388 SER B O 1
ATOM 1693 N N . ILE B 1 71 ? -22.85888 -1.10881 10.46222 1.000 27.86867 389 ILE B N 1
ATOM 1694 C CA . ILE B 1 71 ? -22.76650 -0.30352 11.66858 1.000 28.14250 389 ILE B CA 1
ATOM 1695 C C . ILE B 1 71 ? -24.06252 -0.53873 12.42514 1.000 33.26381 389 ILE B C 1
ATOM 1696 O O . ILE B 1 71 ? -25.13525 -0.11882 11.97294 1.000 31.22598 389 ILE B O 1
ATOM 1701 N N . GLU B 1 72 ? -23.97102 -1.25396 13.54781 1.000 31.02828 390 GLU B N 1
ATOM 1702 C CA . GLU B 1 72 ? -25.12727 -1.65271 14.34192 1.000 33.42765 390 GLU B CA 1
ATOM 1703 C C . GLU B 1 72 ? -24.89841 -1.19456 15.77236 1.000 37.28593 390 GLU B C 1
ATOM 1704 O O . GLU B 1 72 ? -23.89474 -1.56978 16.38833 1.000 40.70142 390 GLU B O 1
ATOM 1710 N N . ASP B 1 73 ? -25.82814 -0.39524 16.29758 1.000 48.38149 391 ASP B N 1
ATOM 1711 C CA . ASP B 1 73 ? -25.69598 0.19522 17.63202 1.000 51.67622 391 ASP B CA 1
ATOM 1712 C C . ASP B 1 73 ? -24.36627 0.93854 17.76498 1.000 53.75503 391 ASP B C 1
ATOM 1713 O O . ASP B 1 73 ? -23.66804 0.84361 18.77880 1.000 52.63341 391 ASP B O 1
ATOM 1718 N N . ASN B 1 74 ? -24.00372 1.66169 16.70183 1.000 51.38552 392 ASN B N 1
ATOM 1719 C CA . ASN B 1 74 ? -22.82432 2.53034 16.66864 1.000 52.22011 392 ASN B CA 1
ATOM 1720 C C . ASN B 1 74 ? -21.51750 1.75413 16.81968 1.000 49.23555 392 ASN B C 1
ATOM 1721 O O . ASN B 1 74 ? -20.51196 2.29911 17.27727 1.000 53.85965 392 ASN B O 1
ATOM 1726 N N . LYS B 1 75 ? -21.50471 0.48275 16.43129 1.000 45.72072 393 LYS B N 1
ATOM 1727 C CA . LYS B 1 75 ? -20.28329 -0.30676 16.43294 1.000 43.14435 393 LYS B CA 1
ATOM 1728 C C . LYS B 1 75 ? -20.08464 -0.95339 15.06975 1.000 41.53981 393 LYS B C 1
ATOM 1729 O O . LYS B 1 75 ? -21.04840 -1.23668 14.35103 1.000 39.04681 393 LYS B O 1
ATOM 1735 N N . LEU B 1 76 ? -18.81841 -1.17750 14.71879 1.000 39.45963 394 LEU B N 1
ATOM 1736 C CA . LEU B 1 76 ? -18.48096 -1.79534 13.44344 1.000 39.98266 394 LEU B CA 1
ATOM 1737 C C . LEU B 1 76 ? -18.70113 -3.29946 13.51288 1.000 36.91391 394 LEU B C 1
ATOM 1738 O O . LEU B 1 76 ? -18.23203 -3.96452 14.44231 1.000 38.22707 394 LEU B O 1
ATOM 1743 N N . ILE B 1 77 ? -19.41869 -3.83260 12.52907 1.000 31.63712 395 ILE B N 1
ATOM 1744 C CA . ILE B 1 77 ? -19.61590 -5.26984 12.38521 1.000 33.78060 395 ILE B CA 1
ATOM 1745 C C . ILE B 1 77 ? -19.00932 -5.67210 11.05104 1.000 33.53942 395 ILE B C 1
ATOM 1746 O O . ILE B 1 77 ? -19.41402 -5.15998 10.00040 1.000 30.29082 395 ILE B O 1
ATOM 1751 N N . ARG B 1 78 ? -18.02601 -6.56474 11.09513 1.000 33.22893 396 ARG B N 1
ATOM 1752 C CA . ARG B 1 78 ? -17.36469 -7.05599 9.89279 1.000 34.31383 396 ARG B CA 1
ATOM 1753 C C . ARG B 1 78 ? -18.17845 -8.22266 9.34898 1.000 27.12967 396 ARG B C 1
ATOM 1754 O O . ARG B 1 78 ? -18.19911 -9.30489 9.94372 1.000 29.15205 396 ARG B O 1
ATOM 1762 N N . VAL B 1 79 ? -18.85478 -8.00146 8.22639 1.000 31.73538 397 VAL B N 1
ATOM 1763 C CA . VAL B 1 79 ? -19.83005 -8.96630 7.72908 1.000 31.27390 397 VAL B CA 1
ATOM 1764 C C . VAL B 1 79 ? -19.18353 -9.99623 6.81549 1.000 31.38168 397 VAL B C 1
ATOM 1765 O O . VAL B 1 79 ? -19.39415 -11.20034 6.97656 1.000 30.95613 397 VAL B O 1
ATOM 1769 N N . LYS B 1 80 ? -18.38983 -9.56122 5.84215 1.000 33.66847 398 LYS B N 1
ATOM 1770 C CA . LYS B 1 80 ? -17.79225 -10.51656 4.91934 1.000 35.66734 398 LYS B CA 1
ATOM 1771 C C . LYS B 1 80 ? -16.55183 -9.90489 4.29495 1.000 32.44629 398 LYS B C 1
ATOM 1772 O O . LYS B 1 80 ? -16.61292 -8.79261 3.75552 1.000 35.72878 398 LYS B O 1
ATOM 1778 N N . ASN B 1 81 ? -15.43774 -10.63480 4.36602 1.000 43.40298 399 ASN B N 1
ATOM 1779 C CA . ASN B 1 81 ? -14.21005 -10.25630 3.66890 1.000 41.56130 399 ASN B CA 1
ATOM 1780 C C . ASN B 1 81 ? -13.78284 -8.83975 4.03978 1.000 42.53079 399 ASN B C 1
ATOM 1781 O O . ASN B 1 81 ? -13.37376 -8.04799 3.19015 1.000 39.68366 399 ASN B O 1
ATOM 1786 N N . ALA B 1 82 ? -13.89271 -8.50944 5.32760 1.000 40.90640 400 ALA B N 1
ATOM 1787 C CA . ALA B 1 82 ? -13.69302 -7.14174 5.79251 1.000 40.96993 400 ALA B CA 1
ATOM 1788 C C . ALA B 1 82 ? -12.59120 -7.03540 6.83817 1.000 41.63383 400 ALA B C 1
ATOM 1789 O O . ALA B 1 82 ? -12.58688 -6.08747 7.62817 1.000 43.76884 400 ALA B O 1
ATOM 1791 N N . ASP B 1 83 ? -11.65120 -7.98278 6.85681 1.000 43.93808 401 ASP B N 1
ATOM 1792 C CA . ASP B 1 83 ? -10.62241 -7.97513 7.89259 1.000 47.06552 401 ASP B CA 1
ATOM 1793 C C . ASP B 1 83 ? -9.65795 -6.80154 7.74063 1.000 45.67714 401 ASP B C 1
ATOM 1794 O O . ASP B 1 83 ? -9.10805 -6.32566 8.74070 1.000 47.88459 401 ASP B O 1
ATOM 1799 N N . ASN B 1 84 ? -9.43940 -6.31665 6.51521 1.000 42.66661 402 ASN B N 1
ATOM 1800 C CA . ASN B 1 84 ? -8.50355 -5.21575 6.30809 1.000 42.05590 402 ASN B CA 1
ATOM 1801 C C . ASN B 1 84 ? -9.12770 -3.84491 6.53789 1.000 40.38366 402 ASN B C 1
ATOM 1802 O O . ASN B 1 84 ? -8.40084 -2.84331 6.54146 1.000 40.65328 402 ASN B O 1
ATOM 1807 N N . LEU B 1 85 ? -10.43846 -3.77062 6.73493 1.000 39.21253 403 LEU B N 1
ATOM 1808 C CA . LEU B 1 85 ? -11.09692 -2.49134 6.94274 1.000 38.08559 403 LEU B CA 1
ATOM 1809 C C . LEU B 1 85 ? -10.92914 -2.02398 8.38309 1.000 40.55534 403 LEU B C 1
ATOM 1810 O O . LEU B 1 85 ? -10.80674 -2.82791 9.30855 1.000 43.09255 403 LEU B O 1
ATOM 1815 N N . SER B 1 86 ? -10.91306 -0.70416 8.56650 1.000 40.41399 404 SER B N 1
ATOM 1816 C CA . SER B 1 86 ? -10.78479 -0.11828 9.89406 1.000 43.00692 404 SER B CA 1
ATOM 1817 C C . SER B 1 86 ? -11.67588 1.11148 9.98692 1.000 42.21770 404 SER B C 1
ATOM 1818 O O . SER B 1 86 ? -11.97194 1.75786 8.97875 1.000 40.24884 404 SER B O 1
ATOM 1821 N N . LEU B 1 87 ? -12.10418 1.42833 11.20998 1.000 44.34728 405 LEU B N 1
ATOM 1822 C CA . LEU B 1 87 ? -13.04881 2.51672 11.45526 1.000 44.25098 405 LEU B CA 1
ATOM 1823 C C . LEU B 1 87 ? -12.48899 3.44737 12.52457 1.000 47.35949 405 LEU B C 1
ATOM 1824 O O . LEU B 1 87 ? -12.33527 3.04784 13.68480 1.000 62.04360 405 LEU B O 1
ATOM 1829 N N . LEU B 1 88 ? -12.19613 4.68777 12.13695 1.000 48.79780 406 LEU B N 1
ATOM 1830 C CA . LEU B 1 88 ? -11.67197 5.70653 13.04002 1.000 50.84115 406 LEU B CA 1
ATOM 1831 C C . LEU B 1 88 ? -12.75433 6.73751 13.33175 1.000 51.43896 406 LEU B C 1
ATOM 1832 O O . LEU B 1 88 ? -13.39521 7.25079 12.40813 1.000 49.67359 406 LEU B O 1
ATOM 1837 N N . ARG B 1 89 ? -12.94662 7.04576 14.61119 1.000 55.24589 407 ARG B N 1
ATOM 1838 C CA . ARG B 1 89 ? -13.95545 8.00265 15.04761 1.000 64.76739 407 ARG B CA 1
ATOM 1839 C C . ARG B 1 89 ? -13.29472 9.35058 15.30656 1.000 62.01237 407 ARG B C 1
ATOM 1840 O O . ARG B 1 89 ? -12.38671 9.45234 16.13828 1.000 61.93569 407 ARG B O 1
ATOM 1848 N N . LYS B 1 90 ? -13.75020 10.37591 14.59799 1.000 58.71082 408 LYS B N 1
ATOM 1849 C CA . LYS B 1 90 ? -13.27843 11.73995 14.77697 1.000 68.41143 408 LYS B CA 1
ATOM 1850 C C . LYS B 1 90 ? -14.39385 12.59200 15.37351 1.000 64.46205 408 LYS B C 1
ATOM 1851 O O . LYS B 1 90 ? -15.49424 12.11133 15.65861 1.000 63.20042 408 LYS B O 1
ATOM 1857 N N . ASP B 1 91 ? -14.09798 13.87547 15.56771 1.000 70.70528 409 ASP B N 1
ATOM 1858 C CA . ASP B 1 91 ? -15.09637 14.79701 16.09402 1.000 72.30697 409 ASP B CA 1
ATOM 1859 C C . ASP B 1 91 ? -16.22699 14.97824 15.08708 1.000 69.08373 409 ASP B C 1
ATOM 1860 O O . ASP B 1 91 ? -16.12111 15.79034 14.16220 1.000 74.70616 409 ASP B O 1
ATOM 1865 N N . GLY B 1 92 ? -17.30139 14.20790 15.24515 1.000 69.71205 410 GLY B N 1
ATOM 1866 C CA . GLY B 1 92 ? -18.47410 14.38107 14.41363 1.000 65.69956 410 GLY B CA 1
ATOM 1867 C C . GLY B 1 92 ? -18.45131 13.66411 13.08465 1.000 76.07294 410 GLY B C 1
ATOM 1868 O O . GLY B 1 92 ? -19.20892 14.03954 12.18358 1.000 72.45934 410 GLY B O 1
ATOM 1869 N N . CYS B 1 93 ? -17.60834 12.64527 12.92536 1.000 65.47855 411 CYS B N 1
ATOM 1870 C CA . CYS B 1 93 ? -17.60645 11.86821 11.69475 1.000 55.43375 411 CYS B CA 1
ATOM 1871 C C . CYS B 1 93 ? -16.90518 10.53945 11.93513 1.000 61.95407 411 CYS B C 1
ATOM 1872 O O . CYS B 1 93 ? -15.93108 10.47107 12.68942 1.000 68.29346 411 CYS B O 1
ATOM 1875 N N . TYR B 1 94 ? -17.42484 9.49018 11.30379 1.000 54.15551 412 TYR B N 1
ATOM 1876 C CA . TYR B 1 94 ? -16.78239 8.18458 11.25253 1.000 51.18304 412 TYR B CA 1
ATOM 1877 C C . TYR B 1 94 ? -16.04829 8.05287 9.92614 1.000 35.69873 412 TYR B C 1
ATOM 1878 O O . TYR B 1 94 ? -16.51814 8.55184 8.90068 1.000 41.72879 412 TYR B O 1
ATOM 1887 N N . VAL B 1 95 ? -14.89744 7.38274 9.94170 1.000 36.33603 413 VAL B N 1
ATOM 1888 C CA . VAL B 1 95 ? -14.11579 7.16001 8.72676 1.000 32.25993 413 VAL B CA 1
ATOM 1889 C C . VAL B 1 95 ? -13.82160 5.67172 8.59788 1.000 32.26167 413 VAL B C 1
ATOM 1890 O O . VAL B 1 95 ? -13.18016 5.08665 9.47969 1.000 34.54015 413 VAL B O 1
ATOM 1894 N N . LEU B 1 96 ? -14.27667 5.06933 7.49622 1.000 30.18941 414 LEU B N 1
ATOM 1895 C CA . LEU B 1 96 ? -13.97898 3.68264 7.15087 1.000 30.14358 414 LEU B CA 1
ATOM 1896 C C . LEU B 1 96 ? -12.90198 3.66721 6.07535 1.000 28.84192 414 LEU B C 1
ATOM 1897 O O . LEU B 1 96 ? -13.09293 4.24187 4.99635 1.000 28.63804 414 LEU B O 1
ATOM 1902 N N . THR B 1 97 ? -11.79233 2.98839 6.34602 1.000 28.51925 415 THR B N 1
ATOM 1903 C CA . THR B 1 97 ? -10.64860 2.98897 5.44282 1.000 26.76744 415 THR B CA 1
ATOM 1904 C C . THR B 1 97 ? -10.45984 1.60382 4.83701 1.000 28.38120 415 THR B C 1
ATOM 1905 O O . THR B 1 97 ? -10.40328 0.60534 5.56497 1.000 29.44114 415 THR B O 1
ATOM 1909 N N . VAL B 1 98 ? -10.36052 1.55144 3.51196 1.000 25.00130 416 VAL B N 1
ATOM 1910 C CA . VAL B 1 98 ? -10.11800 0.32638 2.75867 1.000 25.07454 416 VAL B CA 1
ATOM 1911 C C . VAL B 1 98 ? -8.74826 0.44543 2.09817 1.000 25.86977 416 VAL B C 1
ATOM 1912 O O . VAL B 1 98 ? -8.56885 1.27300 1.19018 1.000 27.88625 416 VAL B O 1
ATOM 1916 N N . PRO B 1 99 ? -7.75657 -0.35349 2.49825 1.000 27.30620 417 PRO B N 1
ATOM 1917 C CA . PRO B 1 99 ? -6.42290 -0.25700 1.89593 1.000 24.92561 417 PRO B CA 1
ATOM 1918 C C . PRO B 1 99 ? -6.28343 -1.14809 0.67295 1.000 27.41485 417 PRO B C 1
ATOM 1919 O O . PRO B 1 99 ? -6.80586 -2.26316 0.61636 1.000 28.10492 417 PRO B O 1
ATOM 1923 N N . GLU B 1 100 ? -5.57914 -0.63036 -0.33257 1.000 27.07656 418 GLU B N 1
ATOM 1924 C CA . GLU B 1 100 ? -5.27071 -1.39722 -1.52968 1.000 25.89260 418 GLU B CA 1
ATOM 1925 C C . GLU B 1 100 ? -3.84108 -1.08833 -1.95239 1.000 31.62323 418 GLU B C 1
ATOM 1926 O O . GLU B 1 100 ? -3.18748 -0.18738 -1.41757 1.000 34.47296 418 GLU B O 1
ATOM 1932 N N . GLU B 1 101 ? -3.35584 -1.86360 -2.91544 1.000 31.51802 419 GLU B N 1
ATOM 1933 C CA . GLU B 1 101 ? -2.04775 -1.66977 -3.52158 1.000 34.61483 419 GLU B CA 1
ATOM 1934 C C . GLU B 1 101 ? -2.21537 -1.72952 -5.03352 1.000 32.92502 419 GLU B C 1
ATOM 1935 O O . GLU B 1 101 ? -3.05091 -2.48495 -5.53659 1.000 33.17960 419 GLU B O 1
ATOM 1941 N N . THR B 1 102 ? -1.43924 -0.92401 -5.75653 1.000 30.14843 420 THR B N 1
ATOM 1942 C CA . THR B 1 102 ? -1.50048 -0.93793 -7.21491 1.000 28.18651 420 THR B CA 1
ATOM 1943 C C . THR B 1 102 ? -0.65901 -2.09369 -7.74198 1.000 29.69517 420 THR B C 1
ATOM 1944 O O . THR B 1 102 ? 0.53445 -2.18691 -7.44049 1.000 32.01556 420 THR B O 1
ATOM 1948 N N . LEU B 1 103 ? -1.27644 -2.97270 -8.53315 1.000 29.10977 421 LEU B N 1
ATOM 1949 C CA . LEU B 1 103 ? -0.60879 -4.20968 -8.93465 1.000 30.85078 421 LEU B CA 1
ATOM 1950 C C . LEU B 1 103 ? -0.88318 -4.65383 -10.36499 1.000 31.29804 421 LEU B C 1
ATOM 1951 O O . LEU B 1 103 ? -0.09504 -5.44359 -10.89778 1.000 37.90527 421 LEU B O 1
ATOM 1956 N N . PHE B 1 104 ? -1.95425 -4.19939 -11.00876 1.000 27.99160 422 PHE B N 1
ATOM 1957 C CA . PHE B 1 104 ? -2.35884 -4.69828 -12.31831 1.000 27.66237 422 PHE B CA 1
ATOM 1958 C C . PHE B 1 104 ? -2.64475 -3.50920 -13.22407 1.000 26.99303 422 PHE B C 1
ATOM 1959 O O . PHE B 1 104 ? -3.32554 -2.56754 -12.80959 1.000 25.25858 422 PHE B O 1
ATOM 1967 N N . ARG B 1 105 ? -2.12314 -3.55231 -14.45056 1.000 30.17813 423 ARG B N 1
ATOM 1968 C CA . ARG B 1 105 ? -2.26940 -2.43208 -15.37317 1.000 29.02290 423 ARG B CA 1
ATOM 1969 C C . ARG B 1 105 ? -3.73499 -2.20932 -15.73145 1.000 35.01148 423 ARG B C 1
ATOM 1970 O O . ARG B 1 105 ? -4.52685 -3.15090 -15.82084 1.000 30.37057 423 ARG B O 1
ATOM 1978 N N . GLY B 1 106 ? -4.09679 -0.94074 -15.92795 1.000 24.86467 424 GLY B N 1
ATOM 1979 C CA . GLY B 1 106 ? -5.39820 -0.60740 -16.47526 1.000 22.40963 424 GLY B CA 1
ATOM 1980 C C . GLY B 1 106 ? -6.28339 0.18521 -15.53672 1.000 27.05611 424 GLY B C 1
ATOM 1981 O O . GLY B 1 106 ? -5.80890 0.76246 -14.55304 1.000 27.65569 424 GLY B O 1
ATOM 1982 N N . LEU B 1 107 ? -7.57707 0.21152 -15.83939 1.000 23.50837 425 LEU B N 1
ATOM 1983 C CA . LEU B 1 107 ? -8.56446 0.91484 -15.03201 1.000 23.12053 425 LEU B CA 1
ATOM 1984 C C . LEU B 1 107 ? -9.14557 -0.00537 -13.96982 1.000 23.77573 425 LEU B C 1
ATOM 1985 O O . LEU B 1 107 ? -9.50552 -1.15103 -14.25310 1.000 23.15874 425 LEU B O 1
ATOM 1990 N N . HIS B 1 108 ? -9.24557 0.50580 -12.75176 1.000 22.15665 426 HIS B N 1
ATOM 1991 C CA . HIS B 1 108 ? -9.87520 -0.19762 -11.64675 1.000 26.08108 426 HIS B CA 1
ATOM 1992 C C . HIS B 1 108 ? -10.83687 0.76831 -10.97887 1.000 26.53015 426 HIS B C 1
ATOM 1993 O O . HIS B 1 108 ? -10.61399 1.97956 -10.99078 1.000 27.04029 426 HIS B O 1
ATOM 2000 N N . THR B 1 109 ? -11.91700 0.23996 -10.41777 1.000 19.57939 427 THR B N 1
ATOM 2001 C CA . THR B 1 109 ? -12.85502 1.07743 -9.68651 1.000 20.82336 427 THR B CA 1
ATOM 2002 C C . THR B 1 109 ? -13.06961 0.53353 -8.28457 1.000 19.86848 427 THR B C 1
ATOM 2003 O O . THR B 1 109 ? -13.03609 -0.67775 -8.05004 1.000 20.02688 427 THR B O 1
ATOM 2007 N N . MET B 1 110 ? -13.28392 1.45194 -7.35201 1.000 19.50928 428 MET B N 1
ATOM 2008 C CA . MET B 1 110 ? -13.81279 1.12137 -6.03893 1.000 16.67935 428 MET B CA 1
ATOM 2009 C C . MET B 1 110 ? -15.14005 1.84903 -5.90555 1.000 17.64907 428 MET B C 1
ATOM 2010 O O . MET B 1 110 ? -15.18285 3.08457 -5.96067 1.000 19.67845 428 MET B O 1
ATOM 2015 N N . GLU B 1 111 ? -16.21431 1.08952 -5.74325 1.000 18.34125 429 GLU B N 1
ATOM 2016 C CA . GLU B 1 111 ? -17.54427 1.63732 -5.52565 1.000 20.15246 429 GLU B CA 1
ATOM 2017 C C . GLU B 1 111 ? -17.96420 1.39595 -4.08222 1.000 23.80329 429 GLU B C 1
ATOM 2018 O O . GLU B 1 111 ? -17.61905 0.36673 -3.48884 1.000 22.87951 429 GLU B O 1
ATOM 2024 N N . VAL B 1 112 ? -18.69012 2.35386 -3.50801 1.000 21.40616 430 VAL B N 1
ATOM 2025 C CA . VAL B 1 112 ? -19.23095 2.22239 -2.15942 1.000 20.45371 430 VAL B CA 1
ATOM 2026 C C . VAL B 1 112 ? -20.74105 2.40761 -2.22883 1.000 19.58135 430 VAL B C 1
ATOM 2027 O O . VAL B 1 112 ? -21.23925 3.27083 -2.96034 1.000 20.41334 430 VAL B O 1
ATOM 2031 N N . ILE B 1 113 ? -21.46762 1.56532 -1.49551 1.000 21.12717 431 ILE B N 1
ATOM 2032 C CA . ILE B 1 113 ? -22.92450 1.62141 -1.41456 1.000 23.32437 431 ILE B CA 1
ATOM 2033 C C . ILE B 1 113 ? -23.32688 1.57821 0.05454 1.000 25.03760 431 ILE B C 1
ATOM 2034 O O . ILE B 1 113 ? -22.95544 0.64434 0.77592 1.000 24.22845 431 ILE B O 1
ATOM 2039 N N . VAL B 1 114 ? -24.10872 2.56516 0.48956 1.000 23.55722 432 VAL B N 1
ATOM 2040 C CA . VAL B 1 114 ? -24.56732 2.66516 1.87200 1.000 27.23179 432 VAL B CA 1
ATOM 2041 C C . VAL B 1 114 ? -26.08584 2.57158 1.88848 1.000 26.21813 432 VAL B C 1
ATOM 2042 O O . VAL B 1 114 ? -26.77037 3.39091 1.26208 1.000 27.79239 432 VAL B O 1
ATOM 2046 N N . ARG B 1 115 ? -26.60972 1.58207 2.60424 1.000 28.63724 433 ARG B N 1
ATOM 2047 C CA . ARG B 1 115 ? -28.03976 1.43724 2.81830 1.000 27.19197 433 ARG B CA 1
ATOM 2048 C C . ARG B 1 115 ? -28.34323 1.43392 4.31036 1.000 33.84417 433 ARG B C 1
ATOM 2049 O O . ARG B 1 115 ? -27.49087 1.09295 5.13676 1.000 36.55210 433 ARG B O 1
ATOM 2057 N N . GLY B 1 116 ? -29.56434 1.83339 4.64959 1.000 33.79128 434 GLY B N 1
ATOM 2058 C CA . GLY B 1 116 ? -29.96170 1.91458 6.03999 1.000 37.88628 434 GLY B CA 1
ATOM 2059 C C . GLY B 1 116 ? -31.27094 1.21525 6.32806 1.000 57.76828 434 GLY B C 1
ATOM 2060 O O . GLY B 1 116 ? -31.47042 0.06580 5.92337 1.000 61.19206 434 GLY B O 1
ATOM 2061 N N . ASN B 1 117 ? -32.16710 1.90609 7.03125 1.000 62.33474 435 ASN B N 1
ATOM 2062 C CA . ASN B 1 117 ? -33.45792 1.33451 7.39188 1.000 64.75778 435 ASN B CA 1
ATOM 2063 C C . ASN B 1 117 ? -34.23270 0.90855 6.15019 1.000 64.10119 435 ASN B C 1
ATOM 2064 O O . ASN B 1 117 ? -34.37318 1.67935 5.19590 1.000 65.89378 435 ASN B O 1
ATOM 2069 N N . HIS B 1 118 ? -34.72555 -0.33246 6.16770 1.000 67.74880 436 HIS B N 1
ATOM 2070 C CA . HIS B 1 118 ? -35.55278 -0.88353 5.09265 1.000 66.49225 436 HIS B CA 1
ATOM 2071 C C . HIS B 1 118 ? -34.80671 -0.93145 3.76342 1.000 63.43812 436 HIS B C 1
ATOM 2072 O O . HIS B 1 118 ? -35.41298 -0.78837 2.69819 1.000 68.86757 436 HIS B O 1
ATOM 2079 N N . GLU B 1 119 ? -33.48903 -1.13152 3.81794 1.000 61.04994 437 GLU B N 1
ATOM 2080 C CA . GLU B 1 119 ? -32.62784 -1.18638 2.63750 1.000 59.67371 437 GLU B CA 1
ATOM 2081 C C . GLU B 1 119 ? -32.68902 0.09761 1.81303 1.000 53.94284 437 GLU B C 1
ATOM 2082 O O . GLU B 1 119 ? -32.39421 0.08260 0.61323 1.000 43.28716 437 GLU B O 1
ATOM 2088 N N . THR B 1 120 ? -33.06965 1.21150 2.43554 1.000 48.43397 438 THR B N 1
ATOM 2089 C CA . THR B 1 120 ? -33.11011 2.48948 1.73782 1.000 42.77790 438 THR B CA 1
ATOM 2090 C C . THR B 1 120 ? -31.70552 2.91707 1.33369 1.000 38.65129 438 THR B C 1
ATOM 2091 O O . THR B 1 120 ? -30.76594 2.84724 2.12989 1.000 36.43119 438 THR B O 1
ATOM 2095 N N . LEU B 1 121 ? -31.56494 3.36337 0.08719 1.000 30.74898 439 LEU B N 1
ATOM 2096 C CA . LEU B 1 121 ? -30.27460 3.82805 -0.40554 1.000 27.90758 439 LEU B CA 1
ATOM 2097 C C . LEU B 1 121 ? -29.94743 5.19020 0.19750 1.000 37.99782 439 LEU B C 1
ATOM 2098 O O . LEU B 1 121 ? -30.67721 6.16297 -0.01790 1.000 35.67378 439 LEU B O 1
ATOM 2103 N N . PHE B 1 122 ? -28.85574 5.26274 0.95720 1.000 31.89094 440 PHE B N 1
ATOM 2104 C CA . PHE B 1 122 ? -28.39876 6.53437 1.50400 1.000 32.52583 440 PHE B CA 1
ATOM 2105 C C . PHE B 1 122 ? -27.28723 7.16816 0.68364 1.000 29.60694 440 PHE B C 1
ATOM 2106 O O . PHE B 1 122 ? -27.21794 8.39792 0.60578 1.000 32.48288 440 PHE B O 1
ATOM 2114 N N . TYR B 1 123 ? -26.43391 6.36906 0.04632 1.000 27.67806 441 TYR B N 1
ATOM 2115 C CA . TYR B 1 123 ? -25.27270 6.92498 -0.63111 1.000 24.34362 441 TYR B CA 1
ATOM 2116 C C . TYR B 1 123 ? -24.69455 5.89749 -1.58727 1.000 25.53767 441 TYR B C 1
ATOM 2117 O O . TYR B 1 123 ? -24.71434 4.69565 -1.30921 1.000 24.70883 441 TYR B O 1
ATOM 2126 N N . ARG B 1 124 ? -24.18975 6.38902 -2.71278 1.000 21.17713 442 ARG B N 1
ATOM 2127 C CA A ARG B 1 124 ? -23.43256 5.58202 -3.65649 0.374 22.16197 442 ARG B CA 1
ATOM 2128 C CA B ARG B 1 124 ? -23.41391 5.57823 -3.63610 0.626 22.08414 442 ARG B CA 1
ATOM 2129 C C . ARG B 1 124 ? -22.37413 6.47324 -4.28601 1.000 30.52082 442 ARG B C 1
ATOM 2130 O O . ARG B 1 124 ? -22.66822 7.60920 -4.66518 1.000 26.41469 442 ARG B O 1
ATOM 2145 N N . ASN B 1 125 ? -21.15185 5.96635 -4.39247 1.000 20.07592 443 ASN B N 1
ATOM 2146 C CA . ASN B 1 125 ? -20.12166 6.71450 -5.09836 1.000 20.51068 443 ASN B CA 1
ATOM 2147 C C . ASN B 1 125 ? -19.11395 5.72353 -5.65487 1.000 27.74301 443 ASN B C 1
ATOM 2148 O O . ASN B 1 125 ? -19.12964 4.53404 -5.32342 1.000 22.15260 443 ASN B O 1
ATOM 2153 N N . ILE B 1 126 ? -18.23324 6.22437 -6.51098 1.000 22.96843 444 ILE B N 1
ATOM 2154 C CA . ILE B 1 126 ? -17.27759 5.37177 -7.20605 1.000 20.45306 444 ILE B CA 1
ATOM 2155 C C . ILE B 1 126 ? -16.06852 6.22088 -7.56988 1.000 23.55396 444 ILE B C 1
ATOM 2156 O O . ILE B 1 126 ? -16.19364 7.40641 -7.89545 1.000 22.31876 444 ILE B O 1
ATOM 2161 N N . ILE B 1 127 ? -14.89178 5.61526 -7.48616 1.000 20.15354 445 ILE B N 1
ATOM 2162 C CA . ILE B 1 127 ? -13.63941 6.26022 -7.85859 1.000 18.79392 445 ILE B CA 1
ATOM 2163 C C . ILE B 1 127 ? -12.87438 5.29047 -8.74228 1.000 20.93952 445 ILE B C 1
ATOM 2164 O O . ILE B 1 127 ? -12.79354 4.09712 -8.43119 1.000 21.67795 445 ILE B O 1
ATOM 2169 N N . GLY B 1 128 ? -12.31561 5.79771 -9.83585 1.000 18.55135 446 GLY B N 1
ATOM 2170 C CA . GLY B 1 128 ? -11.52952 4.99768 -10.75376 1.000 20.83247 446 GLY B CA 1
ATOM 2171 C C . GLY B 1 128 ? -10.05769 5.33077 -10.60777 1.000 18.04074 446 GLY B C 1
ATOM 2172 O O . GLY B 1 128 ? -9.69061 6.47896 -10.33669 1.000 19.95910 446 GLY B O 1
ATOM 2173 N N . VAL B 1 129 ? -9.21338 4.31475 -10.78040 1.000 18.81327 447 VAL B N 1
ATOM 2174 C CA . VAL B 1 129 ? -7.76814 4.45522 -10.65705 1.000 19.44054 447 VAL B CA 1
ATOM 2175 C C . VAL B 1 129 ? -7.11578 3.84923 -11.88927 1.000 19.08375 447 VAL B C 1
ATOM 2176 O O . VAL B 1 129 ? -7.40523 2.70127 -12.24730 1.000 23.53753 447 VAL B O 1
ATOM 2180 N N . TYR B 1 130 ? -6.23851 4.61575 -12.53403 1.000 23.03622 448 TYR B N 1
ATOM 2181 C CA . TYR B 1 130 ? -5.42945 4.11858 -13.63988 1.000 27.84777 448 TYR B CA 1
ATOM 2182 C C . TYR B 1 130 ? -4.08499 3.64682 -13.10403 1.000 22.04836 448 TYR B C 1
ATOM 2183 O O . TYR B 1 130 ? -3.43354 4.36199 -12.34094 1.000 23.28908 448 TYR B O 1
ATOM 2192 N N . ILE B 1 131 ? -3.66103 2.45777 -13.52282 1.000 24.76400 449 ILE B N 1
ATOM 2193 C CA . ILE B 1 131 ? -2.38965 1.88060 -13.10192 1.000 28.56288 449 ILE B CA 1
ATOM 2194 C C . ILE B 1 131 ? -1.56753 1.54367 -14.33822 1.000 27.37104 449 ILE B C 1
ATOM 2195 O O . ILE B 1 131 ? -2.08940 0.97516 -15.30285 1.000 25.48171 449 ILE B O 1
ATOM 2200 N N . LYS B 1 132 ? -0.28256 1.89548 -14.30498 1.000 27.24738 450 LYS B N 1
ATOM 2201 C CA . LYS B 1 132 ? 0.63486 1.61003 -15.40523 1.000 34.72092 450 LYS B CA 1
ATOM 2202 C C . LYS B 1 132 ? 0.90734 0.11284 -15.54638 1.000 42.30265 450 LYS B C 1
ATOM 2203 O O . LYS B 1 132 ? 0.86683 -0.64051 -14.56979 1.000 34.83606 450 LYS B O 1
#

GO terms:
  GO:0047805 cytidylate cyclase activity (F, EXP)

Nearest PDB structures (foldseek):
  9ard-assembly1_B  TM=1.008E+00  e=1.854E-26  Escherichia coli
  2xwx-assembly1_B  TM=6.116E-01  e=7.857E-03  Vibrio cholerae
  8f9l-assembly2_B  TM=4.732E-01  e=2.866E-03  Gemella massiliensis
  5i0f-assembly1_B  TM=4.940E-01  e=1.535E-01  Trueperella pyogenes
  6cjz-assembly1_A  TM=4.769E-01  e=8.389E-01  Entamoeba histolytica

Solvent-accessible surface area: 14921 Å² total; per-residue (Å²): 125,113,18,54,11,47,0,31,3,50,70,119,108,98,65,64,83,18,126,56,71,88,163,84,10,49,90,107,88,50,8,18,8,44,0,13,3,104,57,35,140,66,20,39,80,6,115,4,47,0,15,48,83,16,80,52,188,132,57,110,135,130,39,33,58,58,17,24,3,4,8,74,102,96,121,21,72,62,90,152,78,2,100,68,0,26,21,55,160,68,127,51,8,31,7,0,28,1,32,27,37,0,79,106,162,20,46,29,19,3,37,0,28,0,76,6,114,176,102,69,82,58,40,118,55,97,29,18,4,66,6,115,86,122,22,59,11,49,0,30,0,32,58,134,126,53,48,54,90,4,96,50,71,62,101,94,0,41,87,158,93,72,6,12,7,45,0,11,0,91,50,19,142,80,31,44,80,5,116,4,46,0,15,40,85,12,78,55,188,108,65,76,135,105,53,38,65,41,13,16,2,7,10,80,117,100,120,34,71,69,86,100,80,3,91,90,1,26,16,66,95,98,105,59,10,46,13,0,28,1,27,26,71,0,110,50,147,20,53,27,21,2,44,0,37,0,81,8,69,174,91,62,69,64,40,133,54,92,14,4,4,67,7,116

Sequence (264 aa):
SQFNFECFVIEDNKEVLYNSVSRFLPKKRRLTFKLSIYPGPGIGDLKIIFCKRNHGQQEAKDDLSEDYYSSISIEDDNKLIRVKNADNLSLLRKDGCYVLTVPEETLFRGLHTMEVIVRGNHETLFYRNIIGVYIKSQFNFECFVIEDNKEVLYNSVSRFLPKKRRLTFKLSIYPGPGIGDLKIIFCKRNHGQEAKDDLSEDYSSISIEDNKLIRVKNADNLSLLRKDGCYVLTVPEETLFRGLHTMEVIVRGNHETLFYRRNIIGVYIK

Secondary structure (DSSP, 8-state):
--EEEEEEEEETTEEEE---TTSEEPSS-EEEEEEEE--BTTBSSEEEEEEEEEESTT--GGG-EEEEEEEETTEEEEEES-TT-EEEE-SS-EEEEEEEE--SSEEEEEEEEEEETTTEEEEEEEEEEEE-/-EEEEEEEEESSSBEEE--TT-SEEPSS-EEEEEEEEE--TT---EEEEEEEEEESTT--GGG-EEEEEEEETTEEEEEES-TT-EEEEETTEEEEEEEEE--SSEEEEEEEEEE-GGG-EEEEEEEEEEE-